Protein AF-A0A5M6I994-F1 (afdb_monomer_lite)

Structure (mmCIF, N/CA/C/O backbone):
data_AF-A0A5M6I994-F1
#
_entry.id   AF-A0A5M6I994-F1
#
loop_
_atom_site.group_PDB
_atom_site.id
_atom_site.type_symbol
_atom_site.label_atom_id
_atom_site.label_alt_id
_atom_site.label_comp_id
_atom_site.label_asym_id
_atom_site.label_entity_id
_atom_site.label_seq_id
_atom_site.pdbx_PDB_ins_code
_atom_site.Cartn_x
_atom_site.Cartn_y
_atom_site.Cartn_z
_atom_site.occupancy
_atom_site.B_iso_or_equiv
_atom_site.auth_seq_id
_atom_site.auth_comp_id
_atom_site.auth_asym_id
_atom_site.auth_atom_id
_atom_site.pdbx_PDB_model_num
ATOM 1 N N . MET A 1 1 ? 47.122 -59.192 27.589 1.00 52.22 1 MET A N 1
ATOM 2 C CA . MET A 1 1 ? 48.011 -58.386 26.724 1.00 52.22 1 MET A CA 1
ATOM 3 C C . MET A 1 1 ? 47.974 -58.957 25.311 1.00 52.22 1 MET A C 1
ATOM 5 O O . MET A 1 1 ? 48.679 -59.919 25.057 1.00 52.22 1 MET A O 1
ATOM 9 N N . ALA A 1 2 ? 47.087 -58.432 24.455 1.00 50.69 2 ALA A N 1
ATOM 10 C CA . ALA A 1 2 ? 47.050 -58.578 22.988 1.00 50.69 2 ALA A CA 1
ATOM 11 C C . ALA A 1 2 ? 45.752 -57.911 22.474 1.00 50.69 2 ALA A C 1
ATOM 13 O O . ALA A 1 2 ? 44.744 -58.585 22.295 1.00 50.69 2 ALA A O 1
ATOM 14 N N . SER A 1 3 ? 45.723 -56.583 22.309 1.00 56.06 3 SER A N 1
ATOM 15 C CA . SER A 1 3 ? 44.581 -55.912 21.643 1.00 56.06 3 SER A CA 1
ATOM 16 C C . SER A 1 3 ? 44.896 -54.559 20.991 1.00 56.06 3 SER A C 1
ATOM 18 O O . SER A 1 3 ? 44.065 -54.031 20.257 1.00 56.06 3 SER A O 1
ATOM 20 N N . THR A 1 4 ? 46.097 -54.005 21.165 1.00 54.69 4 THR A N 1
ATOM 21 C CA . THR A 1 4 ? 46.458 -52.685 20.618 1.00 54.69 4 THR A CA 1
ATOM 22 C C . THR A 1 4 ? 46.861 -52.704 19.137 1.00 54.69 4 THR A C 1
ATOM 24 O O . THR A 1 4 ? 46.747 -51.688 18.461 1.00 54.69 4 THR A O 1
ATOM 27 N N . THR A 1 5 ? 47.248 -53.852 18.575 1.00 57.06 5 THR A N 1
ATOM 28 C CA . THR A 1 5 ? 47.769 -53.938 17.195 1.00 57.06 5 THR A CA 1
ATOM 29 C C . THR A 1 5 ? 46.701 -54.032 16.098 1.00 57.06 5 THR A C 1
ATOM 31 O O . THR A 1 5 ? 46.993 -53.736 14.941 1.00 57.06 5 THR A O 1
ATOM 34 N N . GLN A 1 6 ? 45.445 -54.379 16.412 1.00 55.03 6 GLN A N 1
ATOM 35 C CA . GLN A 1 6 ? 44.367 -54.416 15.405 1.00 55.03 6 GLN A CA 1
ATOM 36 C C . GLN A 1 6 ? 43.687 -53.055 15.172 1.00 55.03 6 GLN A C 1
ATOM 38 O O . GLN A 1 6 ? 43.146 -52.827 14.087 1.00 55.03 6 GLN A O 1
ATOM 43 N N . ALA A 1 7 ? 43.744 -52.133 16.140 1.00 53.72 7 ALA A N 1
ATOM 44 C CA . ALA A 1 7 ? 43.176 -50.790 15.996 1.00 53.72 7 ALA A CA 1
ATOM 45 C C . ALA A 1 7 ? 44.034 -49.897 15.076 1.00 53.72 7 ALA A C 1
ATOM 47 O O . ALA A 1 7 ? 43.498 -49.234 14.185 1.00 53.72 7 ALA A O 1
ATOM 48 N N . GLU A 1 8 ? 45.365 -49.963 15.186 1.00 52.12 8 GLU A N 1
ATOM 49 C CA . GLU A 1 8 ? 46.275 -49.225 14.293 1.00 52.12 8 GLU A CA 1
ATOM 50 C C . GLU A 1 8 ? 46.256 -49.748 12.848 1.00 52.12 8 GLU A C 1
ATOM 52 O O . GLU A 1 8 ? 46.394 -48.974 11.898 1.00 52.12 8 GLU A O 1
ATOM 57 N N . ALA A 1 9 ? 46.000 -51.045 12.647 1.00 52.19 9 ALA A N 1
ATOM 58 C CA . ALA A 1 9 ? 45.879 -51.626 11.310 1.00 52.19 9 ALA A CA 1
ATOM 59 C C . ALA A 1 9 ? 44.600 -51.175 10.570 1.00 52.19 9 ALA A C 1
ATOM 61 O O . ALA A 1 9 ? 44.601 -51.089 9.339 1.00 52.19 9 ALA A O 1
ATOM 62 N N . ARG A 1 10 ? 43.518 -50.838 11.293 1.00 51.91 10 ARG A N 1
ATOM 63 C CA . ARG A 1 10 ? 42.299 -50.257 10.693 1.00 51.91 10 ARG A CA 1
ATOM 64 C C . ARG A 1 10 ? 42.447 -48.766 10.391 1.00 51.91 10 ARG A C 1
ATOM 66 O O . ARG A 1 10 ? 41.972 -48.334 9.344 1.00 51.91 10 ARG A O 1
ATOM 73 N N . ALA A 1 11 ? 43.174 -48.010 11.215 1.00 50.31 11 ALA A N 1
ATOM 74 C CA . ALA A 1 11 ? 43.444 -46.594 10.954 1.00 50.31 11 ALA A CA 1
ATOM 75 C C . ALA A 1 11 ? 44.304 -46.375 9.691 1.00 50.31 11 ALA A C 1
ATOM 77 O O . ALA A 1 11 ? 44.075 -45.427 8.944 1.00 50.31 11 ALA A O 1
ATOM 78 N N . ARG A 1 12 ? 45.230 -47.294 9.373 1.00 50.44 12 ARG A N 1
ATOM 79 C CA . ARG A 1 12 ? 46.063 -47.209 8.155 1.00 50.44 12 ARG A CA 1
ATOM 80 C C . ARG A 1 12 ? 45.358 -47.626 6.855 1.00 50.44 12 ARG A C 1
ATOM 82 O O . ARG A 1 12 ? 45.869 -47.329 5.780 1.00 50.44 12 ARG A O 1
ATOM 89 N N . ARG A 1 13 ? 44.185 -48.275 6.914 1.00 49.34 13 ARG A N 1
ATOM 90 C CA . ARG A 1 13 ? 43.365 -48.584 5.719 1.00 49.34 13 ARG A CA 1
ATOM 91 C C . ARG A 1 13 ? 42.386 -47.476 5.333 1.00 49.34 13 ARG A C 1
ATOM 93 O O . ARG A 1 13 ? 41.886 -47.497 4.216 1.00 49.34 13 ARG A O 1
ATOM 100 N N . ALA A 1 14 ? 42.193 -46.472 6.185 1.00 44.47 14 ALA A N 1
ATOM 101 C CA . ALA A 1 14 ? 41.594 -45.195 5.797 1.00 44.47 14 ALA A CA 1
ATOM 102 C C . ALA A 1 14 ? 42.651 -44.243 5.202 1.00 44.47 14 ALA A C 1
ATOM 104 O O . ALA A 1 14 ? 42.549 -43.025 5.335 1.00 44.47 14 ALA A O 1
ATOM 105 N N . GLY A 1 15 ? 43.690 -44.816 4.573 1.00 40.97 15 GLY A N 1
ATOM 106 C CA . GLY A 1 15 ? 44.683 -44.097 3.796 1.00 40.97 15 GLY A CA 1
ATOM 107 C C . GLY A 1 15 ? 43.966 -43.200 2.805 1.00 40.97 15 GLY A C 1
ATOM 108 O O . GLY A 1 15 ? 43.270 -43.680 1.906 1.00 40.97 15 GLY A O 1
ATOM 109 N N . GLY A 1 16 ? 44.102 -41.896 3.044 1.00 48.69 16 GLY A N 1
ATOM 110 C CA . GLY A 1 16 ? 43.584 -40.861 2.180 1.00 48.69 16 GLY A CA 1
ATOM 111 C C . GLY A 1 16 ? 43.948 -41.203 0.749 1.00 48.69 16 GLY A C 1
ATOM 112 O O . GLY A 1 16 ? 45.124 -41.362 0.418 1.00 48.69 16 GLY A O 1
ATOM 113 N N . ARG A 1 17 ? 42.924 -41.335 -0.097 1.00 52.03 17 ARG A N 1
ATOM 114 C CA . ARG A 1 17 ? 43.125 -41.221 -1.534 1.00 52.03 17 ARG A CA 1
ATOM 115 C C . ARG A 1 17 ? 43.720 -39.835 -1.722 1.00 52.03 17 ARG A C 1
ATOM 117 O O . ARG A 1 17 ? 43.017 -38.837 -1.574 1.00 52.03 17 ARG A O 1
ATOM 124 N N . SER A 1 18 ? 45.028 -39.768 -1.933 1.00 52.31 18 SER A N 1
ATOM 125 C CA . SER A 1 18 ? 45.645 -38.557 -2.429 1.00 52.31 18 SER A CA 1
ATOM 126 C C . SER A 1 18 ? 44.945 -38.277 -3.748 1.00 52.31 18 SER A C 1
ATOM 128 O O . SER A 1 18 ? 45.051 -39.059 -4.690 1.00 52.31 18 SER A O 1
ATOM 130 N N . PHE A 1 19 ? 44.139 -37.215 -3.780 1.00 52.28 19 PHE A N 1
ATOM 131 C CA . PHE A 1 19 ? 43.592 -36.711 -5.029 1.00 52.28 19 PHE A CA 1
ATOM 132 C C . PHE A 1 19 ? 44.795 -36.476 -5.935 1.00 52.28 19 PHE A C 1
ATOM 134 O O . PHE A 1 19 ? 45.639 -35.617 -5.657 1.00 52.28 19 PHE A O 1
ATOM 141 N N . GLY A 1 20 ? 44.938 -37.307 -6.967 1.00 58.25 20 GLY A N 1
ATOM 142 C CA . GLY A 1 20 ? 46.034 -37.150 -7.905 1.00 58.25 20 GLY A CA 1
ATOM 143 C C . GLY A 1 20 ? 45.917 -35.769 -8.543 1.00 58.25 20 GLY A C 1
ATOM 144 O O . GLY A 1 20 ? 44.826 -35.200 -8.611 1.00 58.25 20 GLY A O 1
ATOM 145 N N . ARG A 1 21 ? 47.014 -35.217 -9.079 1.00 63.97 21 ARG A N 1
ATOM 146 C CA . ARG A 1 21 ? 46.944 -33.968 -9.868 1.00 63.97 21 ARG A CA 1
ATOM 147 C C . ARG A 1 21 ? 45.810 -34.008 -10.905 1.00 63.97 21 ARG A C 1
ATOM 149 O O . ARG A 1 21 ? 45.182 -32.985 -11.140 1.00 63.97 21 ARG A O 1
ATOM 156 N N . ARG A 1 22 ? 45.512 -35.189 -11.464 1.00 67.31 22 ARG A N 1
ATOM 157 C CA . ARG A 1 22 ? 44.367 -35.423 -12.358 1.00 67.31 22 ARG A CA 1
ATOM 158 C C . ARG A 1 22 ? 43.011 -35.143 -11.708 1.00 67.31 22 ARG A C 1
ATOM 160 O O . ARG A 1 22 ? 42.215 -34.449 -12.323 1.00 67.31 22 ARG A O 1
ATOM 167 N N . ASP A 1 23 ? 42.761 -35.593 -10.485 1.00 67.00 23 ASP A N 1
ATOM 168 C CA . ASP A 1 23 ? 41.461 -35.400 -9.831 1.00 67.00 23 ASP A CA 1
ATOM 169 C C . ASP A 1 23 ? 41.242 -33.940 -9.414 1.00 67.00 23 ASP A C 1
ATOM 171 O O . ASP A 1 23 ? 40.134 -33.420 -9.519 1.00 67.00 23 ASP A O 1
ATOM 175 N N . VAL A 1 24 ? 42.314 -33.240 -9.020 1.00 70.69 24 VAL A N 1
ATOM 176 C CA . VAL A 1 24 ? 42.273 -31.792 -8.746 1.00 70.69 24 VAL A CA 1
ATOM 177 C C . VAL A 1 24 ? 41.999 -30.997 -10.025 1.00 70.69 24 VAL A C 1
ATOM 179 O O . VAL A 1 24 ? 41.239 -30.030 -9.996 1.00 70.69 24 VAL A O 1
ATOM 182 N N . ILE A 1 25 ? 42.593 -31.402 -11.153 1.00 72.44 25 ILE A N 1
ATOM 183 C CA . ILE A 1 25 ? 42.318 -30.792 -12.460 1.00 72.44 25 ILE A CA 1
ATOM 184 C C . ILE A 1 25 ? 40.858 -31.036 -12.849 1.00 72.44 25 ILE A C 1
ATOM 186 O O . ILE A 1 25 ? 40.168 -30.074 -13.163 1.00 72.44 25 ILE A O 1
ATOM 190 N N . ILE A 1 26 ? 40.356 -32.270 -12.736 1.00 75.88 26 ILE A N 1
ATOM 191 C CA . ILE A 1 26 ? 38.960 -32.609 -13.055 1.00 75.88 26 ILE A CA 1
ATOM 192 C C . ILE A 1 26 ? 37.989 -31.811 -12.178 1.00 75.88 26 ILE A C 1
ATOM 194 O O . ILE A 1 26 ? 37.058 -31.207 -12.705 1.00 75.88 26 ILE A O 1
ATOM 198 N N . ALA A 1 27 ? 38.223 -31.730 -10.866 1.00 72.56 27 ALA A N 1
ATOM 199 C CA . ALA A 1 27 ? 37.376 -30.959 -9.958 1.00 72.56 27 ALA A CA 1
ATOM 200 C C . ALA A 1 27 ? 37.355 -29.461 -10.310 1.00 72.56 27 ALA A C 1
ATOM 202 O O . ALA A 1 27 ? 36.294 -28.838 -10.304 1.00 72.56 27 ALA A O 1
ATOM 203 N N . ARG A 1 28 ? 38.507 -28.882 -10.678 1.00 75.38 28 ARG A N 1
ATOM 204 C CA . ARG A 1 28 ? 38.596 -27.484 -11.132 1.00 75.38 28 ARG A CA 1
ATOM 205 C C . ARG A 1 28 ? 37.904 -27.268 -12.471 1.00 75.38 28 ARG A C 1
ATOM 207 O O . ARG A 1 28 ? 37.220 -26.265 -12.627 1.00 75.38 28 ARG A O 1
ATOM 214 N N . THR A 1 29 ? 38.041 -28.196 -13.414 1.00 78.25 29 THR A N 1
ATOM 215 C CA . THR A 1 29 ? 37.345 -28.125 -14.702 1.00 78.25 29 THR A CA 1
ATOM 216 C C . THR A 1 29 ? 35.835 -28.218 -14.508 1.00 78.25 29 THR A C 1
ATOM 218 O O . THR A 1 29 ? 3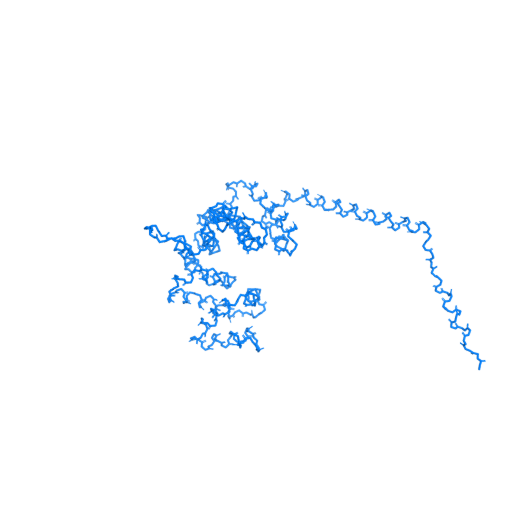5.111 -27.417 -15.083 1.00 78.25 29 THR A O 1
ATOM 221 N N . VAL A 1 30 ? 35.351 -29.119 -13.650 1.00 77.56 30 VAL A N 1
ATOM 222 C CA . VAL A 1 30 ? 33.920 -29.236 -13.329 1.00 77.56 30 VAL A CA 1
ATOM 223 C C . VAL A 1 30 ? 33.404 -27.979 -12.629 1.00 77.56 30 VAL A C 1
ATOM 225 O O . VAL A 1 30 ? 32.342 -27.483 -12.994 1.00 77.56 30 VAL A O 1
ATOM 228 N N . ALA A 1 31 ? 34.158 -27.411 -11.685 1.00 75.06 31 ALA A N 1
ATOM 229 C CA . ALA A 1 31 ? 33.794 -26.153 -11.033 1.00 75.06 31 ALA A CA 1
ATOM 230 C C . ALA A 1 31 ? 33.750 -24.978 -12.025 1.00 75.06 31 ALA A C 1
ATOM 232 O O . ALA A 1 31 ? 32.817 -24.181 -11.989 1.00 75.06 31 ALA A O 1
ATOM 233 N N . LEU A 1 32 ? 34.717 -24.899 -12.945 1.00 80.44 32 LEU A N 1
ATOM 234 C CA . LEU A 1 32 ? 34.753 -23.881 -13.995 1.00 80.44 32 LEU A CA 1
ATOM 235 C C . LEU A 1 32 ? 33.572 -24.039 -14.961 1.00 80.44 32 LEU A C 1
ATOM 237 O O . LEU A 1 32 ? 32.910 -23.060 -15.279 1.00 80.44 32 LEU A O 1
ATOM 241 N N . VAL A 1 33 ? 33.268 -25.267 -15.388 1.00 78.12 33 VAL A N 1
ATOM 242 C CA . VAL A 1 33 ? 32.105 -25.565 -16.237 1.00 78.12 33 VAL A CA 1
ATOM 243 C C . VAL A 1 33 ? 30.805 -25.222 -15.508 1.00 78.12 33 VAL A C 1
ATOM 245 O O . VAL A 1 33 ? 29.930 -24.602 -16.102 1.00 78.12 33 VAL A O 1
ATOM 248 N N . GLY A 1 34 ? 30.688 -25.544 -14.218 1.00 72.06 34 GLY A N 1
ATOM 249 C CA . GLY A 1 34 ? 29.540 -25.166 -13.394 1.00 72.06 34 GLY A CA 1
ATOM 250 C C . GLY A 1 34 ? 29.375 -23.650 -13.272 1.00 72.06 34 GLY A C 1
ATOM 251 O O . GLY A 1 34 ? 28.269 -23.140 -13.434 1.00 72.06 34 GLY A O 1
ATOM 252 N N . LEU A 1 35 ? 30.473 -22.916 -13.070 1.00 76.12 35 LEU A N 1
ATOM 253 C CA . LEU A 1 35 ? 30.478 -21.453 -13.048 1.00 76.12 35 LEU A CA 1
ATOM 254 C C . LEU A 1 35 ? 30.047 -20.877 -14.403 1.00 76.12 35 LEU A C 1
ATOM 256 O O . LEU A 1 35 ? 29.195 -19.997 -14.457 1.00 76.12 35 LEU A O 1
ATOM 260 N N . VAL A 1 36 ? 30.590 -21.403 -15.503 1.00 73.94 36 VAL A N 1
ATOM 261 C CA . VAL A 1 36 ? 30.235 -20.986 -16.866 1.00 73.94 36 VAL A CA 1
ATOM 262 C C . VAL A 1 36 ? 28.761 -21.268 -17.155 1.00 73.94 36 VAL A C 1
ATOM 264 O O . VAL A 1 36 ? 28.083 -20.403 -17.696 1.00 73.94 36 VAL A O 1
ATOM 267 N N . LEU A 1 37 ? 28.225 -22.420 -16.746 1.00 68.00 37 LEU A N 1
ATOM 268 C CA . LEU A 1 37 ? 26.803 -22.738 -16.894 1.00 68.00 37 LEU A CA 1
ATOM 269 C C . LEU A 1 37 ? 25.906 -21.837 -16.036 1.00 68.00 37 LEU A C 1
ATOM 2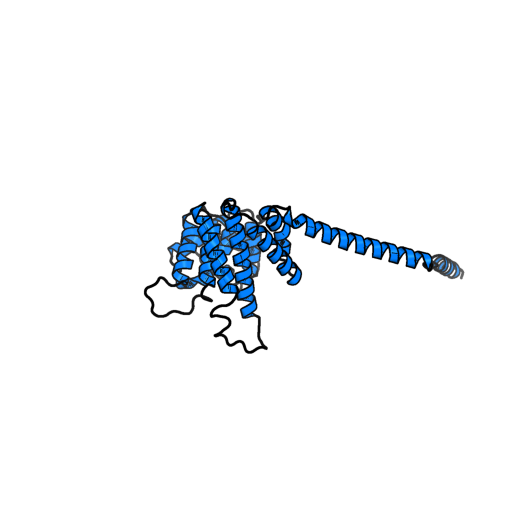71 O O . LEU A 1 37 ? 24.838 -21.452 -16.502 1.00 68.00 37 LEU A O 1
ATOM 275 N N . LEU A 1 38 ? 26.331 -21.454 -14.829 1.00 67.50 38 LEU A N 1
ATOM 276 C CA . LEU A 1 38 ? 25.612 -20.482 -13.995 1.00 67.50 38 LEU A CA 1
ATOM 277 C C . LEU A 1 38 ? 25.625 -19.081 -14.612 1.00 67.50 38 LEU A C 1
ATOM 279 O O . LEU A 1 38 ? 24.592 -18.417 -14.630 1.00 67.50 38 LEU A O 1
ATOM 283 N N . VAL A 1 39 ? 26.760 -18.648 -15.165 1.00 66.19 39 VAL A N 1
ATOM 284 C CA . VAL A 1 39 ? 26.879 -17.358 -15.858 1.00 66.19 39 VAL A CA 1
ATOM 285 C C . VAL A 1 39 ? 26.049 -17.360 -17.141 1.00 66.19 39 VAL A C 1
ATOM 287 O O . VAL A 1 39 ? 25.276 -16.435 -17.355 1.00 66.19 39 VAL A O 1
ATOM 290 N N . ILE A 1 40 ? 26.128 -18.409 -17.966 1.00 62.94 40 ILE A N 1
ATOM 291 C CA . ILE A 1 40 ? 25.311 -18.546 -19.182 1.00 62.94 40 ILE A CA 1
ATOM 292 C C . ILE A 1 40 ? 23.828 -18.633 -18.823 1.00 62.94 40 ILE A C 1
ATOM 294 O O . ILE A 1 40 ? 23.013 -17.983 -19.471 1.00 62.94 40 ILE A O 1
ATOM 298 N N . GLY A 1 41 ? 23.473 -19.396 -17.788 1.00 54.28 41 GLY A N 1
ATOM 299 C CA . GLY A 1 41 ? 22.114 -19.493 -17.268 1.00 54.28 41 GLY A CA 1
ATOM 300 C C . GLY A 1 41 ? 21.587 -18.137 -16.809 1.00 54.28 41 GLY A C 1
ATOM 301 O O . GLY A 1 41 ? 20.505 -17.746 -17.227 1.00 54.28 41 GLY A O 1
ATOM 302 N N . GLY A 1 42 ? 22.374 -17.382 -16.037 1.00 56.41 42 GLY A N 1
ATOM 303 C CA . GLY A 1 42 ? 22.040 -16.026 -15.599 1.00 56.41 42 GLY A CA 1
ATOM 304 C C . GLY A 1 42 ? 21.907 -15.038 -16.760 1.00 56.41 42 GLY A C 1
ATOM 305 O O . GLY A 1 42 ? 20.916 -14.322 -16.838 1.00 56.41 42 GLY A O 1
ATOM 306 N N . VAL A 1 43 ? 22.846 -15.047 -17.711 1.00 58.25 43 VAL A N 1
ATOM 307 C CA . VAL A 1 43 ? 22.825 -14.175 -18.898 1.00 58.25 43 VAL A CA 1
ATOM 308 C C . VAL A 1 43 ? 21.649 -14.506 -19.817 1.00 58.25 43 VAL A C 1
ATOM 310 O O . VAL A 1 43 ? 20.975 -13.594 -20.291 1.00 58.25 43 VAL A O 1
ATOM 313 N N . ARG A 1 44 ? 21.346 -15.791 -20.048 1.00 54.03 44 ARG A N 1
ATOM 314 C CA . ARG A 1 44 ? 20.162 -16.190 -20.824 1.00 54.03 44 ARG A CA 1
ATOM 315 C C . ARG A 1 44 ? 18.865 -15.848 -20.110 1.00 54.03 44 ARG A C 1
ATOM 317 O O . ARG A 1 44 ? 17.938 -15.408 -20.777 1.00 54.03 44 ARG A O 1
ATOM 324 N N . LEU A 1 45 ? 18.802 -16.016 -18.789 1.00 53.03 45 LEU A N 1
ATOM 325 C CA . LEU A 1 45 ? 17.633 -15.611 -18.015 1.00 53.03 45 LEU A CA 1
ATOM 326 C C . LEU A 1 45 ? 17.401 -14.105 -18.175 1.00 53.03 45 LEU A C 1
ATOM 328 O O . LEU A 1 45 ? 16.289 -13.715 -18.504 1.00 53.03 45 LEU A O 1
ATOM 332 N N . SER A 1 46 ? 18.457 -13.289 -18.060 1.00 55.09 46 SER A N 1
ATOM 333 C CA . SER A 1 46 ? 18.414 -11.838 -18.287 1.00 55.09 46 SER A CA 1
ATOM 334 C C . SER A 1 46 ? 18.024 -11.453 -19.718 1.00 55.09 46 SER A C 1
ATOM 336 O O . SER A 1 46 ? 17.306 -10.478 -19.911 1.00 55.09 46 SER A O 1
ATOM 338 N N . ALA A 1 47 ? 18.442 -12.229 -20.722 1.00 58.31 47 ALA A N 1
ATOM 339 C CA . ALA A 1 47 ? 18.080 -12.005 -22.124 1.00 58.31 47 ALA A CA 1
ATOM 340 C C . ALA A 1 47 ? 16.625 -12.395 -22.460 1.00 58.31 47 ALA A C 1
ATOM 342 O O . ALA A 1 47 ? 16.071 -11.895 -23.437 1.00 58.31 47 ALA A O 1
ATOM 343 N N . GLU A 1 48 ? 16.001 -13.274 -21.670 1.00 55.47 48 GLU A N 1
ATOM 344 C CA . GLU A 1 48 ? 14.586 -13.657 -21.802 1.00 55.47 48 GLU A CA 1
ATOM 345 C C . GLU A 1 48 ? 13.646 -12.713 -21.023 1.00 55.47 48 GLU A C 1
ATOM 347 O O . GLU A 1 48 ? 12.460 -12.645 -21.340 1.00 55.47 48 GLU A O 1
ATOM 352 N N . LEU A 1 49 ? 14.150 -11.924 -20.058 1.00 53.72 49 LEU A N 1
ATOM 353 C CA . LEU A 1 49 ? 13.352 -10.951 -19.286 1.00 53.72 49 LEU A CA 1
ATOM 354 C C . LEU A 1 49 ? 12.519 -9.974 -20.140 1.00 53.72 49 LEU A C 1
ATOM 356 O O . LEU A 1 49 ? 11.366 -9.750 -19.773 1.00 53.72 49 LEU A O 1
ATOM 360 N N . 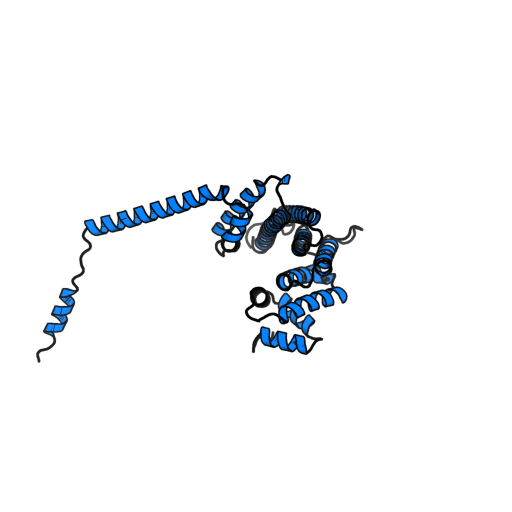PRO A 1 50 ? 13.001 -9.446 -21.287 1.00 54.78 50 PRO A N 1
ATOM 361 C CA . PRO A 1 50 ? 12.206 -8.574 -22.158 1.00 54.78 50 PRO A CA 1
ATOM 362 C C . PRO A 1 50 ? 10.983 -9.257 -22.785 1.00 54.78 50 PRO A C 1
ATOM 364 O O . PRO A 1 50 ? 10.095 -8.577 -23.290 1.00 54.78 50 PRO A O 1
ATOM 367 N N . ARG A 1 51 ? 10.940 -10.597 -22.801 1.00 60.56 51 ARG A N 1
ATOM 368 C CA . ARG A 1 51 ? 9.819 -11.379 -23.349 1.00 60.56 51 ARG A CA 1
ATOM 369 C C . ARG A 1 51 ? 8.771 -11.729 -22.300 1.00 60.56 51 ARG A C 1
ATOM 371 O O . ARG A 1 51 ? 7.677 -12.158 -22.661 1.00 60.56 51 ARG A O 1
ATOM 378 N N . ILE A 1 52 ? 9.088 -11.563 -21.017 1.00 58.75 52 ILE A N 1
ATOM 379 C CA . ILE A 1 52 ? 8.144 -11.791 -19.928 1.00 58.75 52 ILE A CA 1
ATOM 380 C C . ILE A 1 52 ? 7.256 -10.544 -19.816 1.00 58.75 52 ILE A C 1
ATOM 382 O O . ILE A 1 52 ? 7.779 -9.442 -19.639 1.00 58.75 52 ILE A O 1
ATOM 386 N N . PRO A 1 53 ? 5.917 -10.673 -19.880 1.00 68.44 53 PRO A N 1
ATOM 387 C CA . PRO A 1 53 ? 5.022 -9.550 -19.630 1.00 68.44 53 PRO A CA 1
ATOM 388 C C . PRO A 1 53 ? 5.346 -8.894 -18.283 1.00 68.44 53 PRO A C 1
ATOM 390 O O . PRO A 1 53 ? 5.491 -9.597 -17.280 1.00 68.44 53 PRO A O 1
ATOM 393 N N . ALA A 1 54 ? 5.413 -7.559 -18.227 1.00 68.19 54 ALA A N 1
ATOM 394 C CA . ALA A 1 54 ? 5.847 -6.832 -17.024 1.00 68.19 54 ALA A CA 1
ATOM 395 C C . ALA A 1 54 ? 5.096 -7.268 -15.749 1.00 68.19 54 ALA A C 1
ATOM 397 O O . ALA A 1 54 ? 5.687 -7.423 -14.682 1.00 68.19 54 ALA A O 1
ATOM 398 N N . LEU A 1 55 ? 3.795 -7.555 -15.876 1.00 67.69 55 LEU A N 1
ATOM 399 C CA . LEU A 1 55 ? 2.946 -8.053 -14.790 1.00 67.69 55 LEU A CA 1
ATOM 400 C C . LEU A 1 55 ? 3.440 -9.380 -14.196 1.00 67.69 55 LEU A C 1
ATOM 402 O O . LEU A 1 55 ? 3.430 -9.564 -12.975 1.00 67.69 55 LEU A O 1
ATOM 406 N N . GLN A 1 56 ? 3.879 -10.304 -15.052 1.00 71.25 56 GLN A N 1
ATOM 407 C CA . GLN A 1 56 ? 4.406 -11.601 -14.634 1.00 71.25 56 GLN A CA 1
ATOM 408 C C . GLN A 1 56 ? 5.798 -11.450 -14.027 1.00 71.25 56 GLN A C 1
ATOM 410 O O . GLN A 1 56 ? 6.082 -12.081 -13.009 1.00 71.25 56 GLN A O 1
ATOM 415 N N . PHE A 1 57 ? 6.633 -10.568 -14.583 1.00 75.06 57 PHE A N 1
ATOM 416 C CA . PHE A 1 57 ? 7.947 -10.279 -14.015 1.00 75.06 57 PHE A CA 1
ATOM 417 C C . PHE A 1 57 ? 7.831 -9.716 -12.596 1.00 75.06 57 PHE A C 1
ATOM 419 O O . PHE A 1 57 ? 8.429 -10.256 -11.678 1.00 75.06 57 PHE A O 1
ATOM 426 N N . VAL A 1 58 ? 7.002 -8.692 -12.373 1.00 70.19 58 VAL A N 1
ATOM 427 C CA . VAL A 1 58 ? 6.850 -8.082 -11.039 1.00 70.19 58 VAL A CA 1
ATOM 428 C C . VAL A 1 58 ? 6.285 -9.068 -10.025 1.00 70.19 58 VAL A C 1
ATOM 430 O O . VAL A 1 58 ? 6.737 -9.098 -8.886 1.00 70.19 58 VAL A O 1
ATOM 433 N N . THR A 1 59 ? 5.324 -9.898 -10.432 1.00 73.12 59 THR A N 1
ATOM 434 C CA . THR A 1 59 ? 4.745 -10.909 -9.536 1.00 73.12 59 THR A CA 1
ATOM 435 C C . THR A 1 59 ? 5.783 -11.967 -9.153 1.00 73.12 59 THR A C 1
ATOM 437 O O . THR A 1 59 ? 5.890 -12.324 -7.986 1.00 73.12 59 THR A O 1
ATOM 440 N N . THR A 1 60 ? 6.586 -12.436 -10.112 1.00 72.19 60 THR A N 1
ATOM 441 C CA . THR A 1 60 ? 7.628 -13.453 -9.868 1.00 72.19 60 THR A CA 1
ATOM 442 C C . THR A 1 60 ? 8.874 -12.889 -9.181 1.00 72.19 60 THR A C 1
ATOM 444 O O . THR A 1 60 ? 9.573 -13.616 -8.482 1.00 72.19 60 THR A O 1
ATOM 447 N N . ALA A 1 61 ? 9.150 -11.595 -9.346 1.00 75.19 61 ALA A N 1
ATOM 448 C CA . ALA A 1 61 ? 10.295 -10.903 -8.766 1.00 75.19 61 ALA A CA 1
ATOM 449 C C . ALA A 1 61 ? 9.958 -10.125 -7.482 1.00 75.19 61 ALA A C 1
ATOM 451 O O . ALA A 1 61 ? 10.839 -9.435 -6.970 1.00 75.19 61 ALA A O 1
ATOM 452 N N . ALA A 1 62 ? 8.733 -10.219 -6.951 1.00 73.81 62 ALA A N 1
ATOM 453 C CA . ALA A 1 62 ? 8.290 -9.449 -5.785 1.00 73.81 62 ALA A CA 1
ATOM 454 C C . ALA A 1 62 ? 9.244 -9.596 -4.587 1.00 73.81 62 ALA A C 1
ATOM 456 O O . ALA A 1 62 ? 9.661 -8.591 -4.009 1.00 73.81 62 ALA A O 1
ATOM 457 N N . ASP A 1 63 ? 9.685 -10.824 -4.302 1.00 70.62 63 ASP A N 1
ATOM 458 C CA . ASP A 1 63 ? 10.645 -11.109 -3.231 1.00 70.62 63 ASP A CA 1
ATOM 459 C C . ASP A 1 63 ? 12.009 -10.461 -3.490 1.00 70.62 63 ASP A C 1
ATOM 461 O O . ASP A 1 63 ? 12.647 -9.966 -2.569 1.00 70.62 63 ASP A O 1
ATOM 465 N N . ARG A 1 64 ? 12.456 -10.395 -4.753 1.00 77.38 64 ARG A N 1
ATOM 466 C CA . ARG A 1 64 ? 13.724 -9.744 -5.132 1.00 77.38 64 ARG A CA 1
ATOM 467 C C . ARG A 1 64 ? 13.632 -8.225 -5.031 1.00 77.38 64 ARG A C 1
ATOM 469 O O . ARG A 1 64 ? 14.570 -7.576 -4.585 1.00 77.38 64 ARG A O 1
ATOM 476 N N . ILE A 1 65 ? 12.481 -7.665 -5.397 1.00 77.94 65 ILE A N 1
ATOM 477 C CA . ILE A 1 65 ? 12.171 -6.232 -5.287 1.00 77.94 65 ILE A CA 1
ATOM 478 C C . ILE A 1 65 ? 12.093 -5.781 -3.814 1.00 77.94 65 ILE A C 1
ATOM 480 O O . ILE A 1 65 ? 12.240 -4.589 -3.525 1.00 77.94 65 ILE A O 1
ATOM 484 N N . GLN A 1 66 ? 11.895 -6.722 -2.886 1.00 73.31 66 GLN A N 1
ATOM 485 C CA . GLN A 1 66 ? 11.873 -6.499 -1.438 1.00 73.31 66 GLN A CA 1
ATOM 486 C C . GLN A 1 66 ? 13.055 -7.153 -0.700 1.00 73.31 66 GLN A C 1
ATOM 488 O O . GLN A 1 66 ? 13.087 -7.117 0.527 1.00 73.31 66 GLN A O 1
ATOM 493 N N . ALA A 1 67 ? 14.028 -7.723 -1.419 1.00 73.38 67 ALA A N 1
ATOM 494 C CA . ALA A 1 67 ? 15.119 -8.492 -0.825 1.00 73.38 67 ALA A CA 1
ATOM 495 C C . ALA A 1 67 ? 16.026 -7.626 0.049 1.00 73.38 67 ALA A C 1
ATOM 497 O O . ALA A 1 67 ? 16.227 -6.447 -0.241 1.00 73.38 67 ALA A O 1
ATOM 498 N N . ASP A 1 68 ? 16.634 -8.222 1.074 1.00 71.81 68 ASP A N 1
ATOM 499 C CA . ASP A 1 68 ? 17.554 -7.525 1.981 1.00 71.81 68 ASP A CA 1
ATOM 500 C C . ASP A 1 68 ? 18.815 -7.005 1.274 1.00 71.81 68 ASP A C 1
ATOM 502 O O . ASP A 1 68 ? 19.341 -5.971 1.675 1.00 71.81 68 ASP A O 1
ATOM 506 N N . ASP A 1 69 ? 19.254 -7.666 0.196 1.00 81.19 69 ASP A N 1
ATOM 507 C CA . ASP A 1 69 ? 20.380 -7.229 -0.636 1.00 81.19 69 ASP A CA 1
ATOM 508 C C . ASP A 1 69 ? 20.014 -5.968 -1.452 1.00 81.19 69 ASP A C 1
ATOM 510 O O . ASP A 1 69 ? 19.198 -6.053 -2.382 1.00 81.19 69 ASP A O 1
ATOM 514 N N . PRO A 1 70 ? 20.629 -4.802 -1.164 1.00 79.38 70 PRO A N 1
ATOM 515 C CA . PRO A 1 70 ? 20.321 -3.554 -1.856 1.00 79.38 70 PRO A CA 1
ATOM 516 C C . PRO A 1 70 ? 20.641 -3.585 -3.355 1.00 79.38 70 PRO A C 1
ATOM 518 O O . PRO A 1 70 ? 19.920 -2.964 -4.137 1.00 79.38 70 PRO A O 1
ATOM 521 N N . ALA A 1 71 ? 21.688 -4.305 -3.773 1.00 77.94 71 ALA A N 1
ATOM 522 C CA . ALA A 1 71 ? 22.108 -4.361 -5.172 1.00 77.94 71 ALA A CA 1
ATOM 523 C C . ALA A 1 71 ? 21.133 -5.204 -6.003 1.00 77.94 71 ALA A C 1
ATOM 525 O O . ALA A 1 71 ? 20.679 -4.774 -7.066 1.00 77.94 71 ALA A O 1
ATOM 526 N N . LEU A 1 72 ? 20.741 -6.370 -5.479 1.00 78.38 72 LEU A N 1
ATOM 527 C CA . LEU A 1 72 ? 19.717 -7.216 -6.095 1.00 78.38 72 LEU A CA 1
ATOM 528 C C . LEU A 1 72 ? 18.372 -6.479 -6.188 1.00 78.38 72 LEU A C 1
ATOM 530 O O . LEU A 1 72 ? 17.691 -6.540 -7.215 1.00 78.38 72 LEU A O 1
ATOM 534 N N . ARG A 1 73 ? 18.013 -5.745 -5.128 1.00 83.81 73 ARG A N 1
ATOM 535 C CA . ARG A 1 73 ? 16.794 -4.937 -5.067 1.00 83.81 73 ARG A CA 1
ATOM 536 C C . ARG A 1 73 ? 16.784 -3.834 -6.123 1.00 83.81 73 ARG A C 1
ATOM 538 O O . ARG A 1 73 ? 15.785 -3.676 -6.826 1.00 83.81 73 ARG A O 1
ATOM 545 N N . ALA A 1 74 ? 17.881 -3.085 -6.245 1.00 82.00 74 ALA A N 1
ATOM 546 C CA . ALA A 1 74 ? 18.025 -2.012 -7.226 1.00 82.00 74 ALA A CA 1
ATOM 547 C C . ALA A 1 74 ? 17.917 -2.545 -8.662 1.00 82.00 74 ALA A C 1
ATOM 549 O O . ALA A 1 74 ? 17.087 -2.057 -9.428 1.00 82.00 74 ALA A O 1
ATOM 550 N N . ALA A 1 75 ? 18.653 -3.612 -8.989 1.00 81.75 75 ALA A N 1
ATOM 551 C CA . ALA A 1 75 ? 18.630 -4.223 -10.319 1.00 81.75 75 ALA A CA 1
ATOM 552 C C . ALA A 1 75 ? 17.241 -4.775 -10.699 1.00 81.75 75 ALA A C 1
ATOM 554 O O . ALA A 1 75 ? 16.772 -4.596 -11.827 1.00 81.75 75 ALA A O 1
ATOM 555 N N . ALA A 1 76 ? 16.543 -5.420 -9.755 1.00 83.50 76 ALA A N 1
ATOM 556 C CA . ALA A 1 76 ? 15.192 -5.932 -9.987 1.00 83.50 76 ALA A CA 1
ATOM 557 C C . ALA A 1 76 ? 14.177 -4.802 -10.236 1.00 83.50 76 ALA A C 1
ATOM 559 O O . ALA A 1 76 ? 13.295 -4.940 -11.086 1.00 83.50 76 ALA A O 1
ATOM 560 N N . ARG A 1 77 ? 14.311 -3.675 -9.525 1.00 87.31 77 ARG A N 1
ATOM 561 C CA . ARG A 1 77 ? 13.462 -2.490 -9.717 1.00 87.31 77 ARG A CA 1
ATOM 562 C C . ARG A 1 77 ? 13.724 -1.809 -11.048 1.00 87.31 77 ARG A C 1
ATOM 564 O O . ARG A 1 77 ? 12.762 -1.522 -11.749 1.00 87.31 77 ARG A O 1
ATOM 571 N N . GLU A 1 78 ? 14.987 -1.597 -11.406 1.00 87.06 78 GLU A N 1
ATOM 572 C CA . GLU A 1 78 ? 15.369 -1.021 -12.698 1.00 87.06 78 GLU A CA 1
ATOM 573 C C . GLU A 1 78 ? 14.792 -1.848 -13.851 1.00 87.06 78 GLU A C 1
ATOM 575 O O . GLU A 1 78 ? 14.088 -1.316 -14.706 1.00 87.06 78 GLU A O 1
ATOM 580 N N . THR A 1 79 ? 14.959 -3.172 -13.793 1.00 85.75 79 THR A N 1
ATOM 581 C CA . THR A 1 79 ? 14.382 -4.086 -14.787 1.00 85.75 79 THR A CA 1
ATOM 582 C C . THR A 1 79 ? 12.859 -3.948 -14.870 1.00 85.75 79 THR A C 1
ATOM 584 O O . THR A 1 79 ? 12.297 -3.857 -15.961 1.00 85.75 79 THR A O 1
ATOM 587 N N . ALA A 1 80 ? 12.168 -3.912 -13.727 1.00 87.25 80 ALA A N 1
ATOM 588 C CA . ALA A 1 80 ? 10.715 -3.767 -13.700 1.00 87.25 80 ALA A CA 1
ATOM 589 C C . ALA A 1 80 ? 10.251 -2.420 -14.281 1.00 87.25 80 ALA A C 1
ATOM 591 O O . ALA A 1 80 ? 9.257 -2.389 -15.007 1.00 87.25 80 ALA A O 1
ATOM 592 N N . LEU A 1 81 ? 10.971 -1.327 -14.003 1.00 89.50 81 LEU A N 1
ATOM 593 C CA . LEU A 1 81 ? 10.694 -0.012 -14.581 1.00 89.50 81 LEU A CA 1
ATOM 594 C C . LEU A 1 81 ? 10.826 -0.039 -16.104 1.00 89.50 81 LEU A C 1
ATOM 596 O O . LEU A 1 81 ? 9.887 0.351 -16.791 1.00 89.50 81 LEU A O 1
ATOM 600 N N . THR A 1 82 ? 11.932 -0.576 -16.630 1.00 89.25 82 THR A N 1
ATOM 601 C CA . THR A 1 82 ? 12.139 -0.707 -18.079 1.00 89.25 82 THR A CA 1
ATOM 602 C C . THR A 1 82 ? 11.010 -1.496 -18.741 1.00 89.25 82 THR A C 1
ATOM 604 O O . THR A 1 82 ? 10.512 -1.098 -19.794 1.00 89.25 82 THR A O 1
ATOM 607 N N . LEU A 1 83 ? 10.562 -2.589 -18.115 1.00 88.12 83 LEU A N 1
ATOM 608 C CA . LEU A 1 83 ? 9.458 -3.396 -18.635 1.00 88.12 83 LEU A CA 1
ATOM 609 C C . LEU A 1 83 ? 8.122 -2.642 -18.624 1.00 88.12 83 LEU A C 1
ATOM 611 O O . LEU A 1 83 ? 7.362 -2.763 -19.581 1.00 88.12 83 LEU A O 1
ATOM 615 N N . PHE A 1 84 ? 7.820 -1.864 -17.581 1.00 90.19 84 PHE A N 1
ATOM 616 C CA . PHE A 1 84 ? 6.604 -1.045 -17.549 1.00 90.19 84 PHE A CA 1
ATOM 617 C C . PHE A 1 84 ? 6.645 0.115 -18.547 1.00 90.19 84 PHE A C 1
ATOM 619 O O . PHE A 1 84 ? 5.637 0.389 -19.203 1.00 90.19 84 PHE A O 1
ATOM 626 N N . ASP A 1 85 ? 7.795 0.773 -18.694 1.00 89.75 85 ASP A N 1
ATOM 627 C CA . ASP A 1 85 ? 7.973 1.878 -19.637 1.00 89.75 85 ASP A CA 1
ATOM 628 C C . ASP A 1 85 ? 7.861 1.420 -21.094 1.00 89.75 85 ASP A C 1
ATOM 630 O O . ASP A 1 85 ? 7.321 2.153 -21.924 1.00 89.75 85 ASP A O 1
ATOM 634 N N . ALA A 1 86 ? 8.258 0.178 -21.388 1.00 88.38 86 ALA A N 1
ATOM 635 C CA . ALA A 1 86 ? 8.090 -0.434 -22.703 1.00 88.38 86 ALA A CA 1
ATOM 636 C C . ALA A 1 86 ? 6.622 -0.732 -23.073 1.00 88.38 86 ALA A C 1
ATOM 638 O O . ALA A 1 86 ? 6.326 -0.923 -24.254 1.00 88.38 86 ALA A O 1
ATOM 639 N N . ILE A 1 87 ? 5.686 -0.768 -22.110 1.00 84.88 87 ILE A N 1
ATOM 640 C CA . ILE A 1 87 ? 4.261 -0.977 -22.408 1.00 84.88 87 ILE A CA 1
ATOM 641 C C . ILE A 1 87 ? 3.684 0.307 -23.026 1.00 84.88 87 ILE A C 1
ATOM 643 O O . ILE A 1 87 ? 3.674 1.348 -22.350 1.00 84.88 87 ILE A O 1
ATOM 647 N N . PRO A 1 88 ? 3.127 0.251 -24.255 1.00 87.25 88 PRO A N 1
ATOM 648 C CA . PRO A 1 88 ? 2.519 1.411 -24.901 1.00 87.25 88 PRO A CA 1
ATOM 649 C C . PRO A 1 88 ? 1.408 2.018 -24.036 1.00 87.25 88 PRO A C 1
ATOM 651 O O . PRO A 1 88 ? 0.607 1.253 -23.497 1.00 87.25 88 PRO A O 1
ATOM 654 N N . PRO A 1 89 ? 1.277 3.357 -23.938 1.00 88.31 89 PRO A N 1
ATOM 655 C CA . PRO A 1 89 ? 0.253 3.994 -23.104 1.00 88.31 89 PRO A CA 1
ATOM 656 C C . PRO A 1 89 ? -1.168 3.470 -23.351 1.00 88.31 89 PRO A C 1
ATOM 658 O O . PRO A 1 89 ? -1.889 3.194 -22.400 1.00 88.31 89 PRO A O 1
ATOM 661 N N . ALA A 1 90 ? -1.535 3.229 -24.614 1.00 86.06 90 ALA A N 1
ATOM 662 C CA . ALA A 1 90 ? -2.845 2.693 -24.993 1.00 86.06 90 ALA A CA 1
ATOM 663 C C . ALA A 1 90 ? -3.103 1.244 -24.525 1.00 86.06 90 ALA A C 1
ATOM 665 O O . ALA A 1 90 ? -4.251 0.815 -24.476 1.00 86.06 90 ALA A O 1
ATOM 666 N N . ALA A 1 91 ? -2.054 0.485 -24.191 1.00 85.50 91 ALA A N 1
ATOM 667 C CA . ALA A 1 91 ? -2.143 -0.897 -23.716 1.00 85.50 91 ALA A CA 1
ATOM 668 C C . ALA A 1 91 ? -2.090 -1.012 -22.179 1.00 85.50 91 ALA A C 1
ATOM 670 O O . ALA A 1 91 ? -2.145 -2.120 -21.639 1.00 85.50 91 ALA A O 1
ATOM 671 N N . ARG A 1 92 ? -1.958 0.107 -21.455 1.00 89.19 92 ARG A N 1
ATOM 672 C CA . ARG A 1 92 ? -1.881 0.112 -19.990 1.00 89.19 92 ARG A CA 1
ATOM 673 C C . ARG A 1 92 ? -3.288 0.009 -19.402 1.00 89.19 92 ARG A C 1
ATOM 675 O O . ARG A 1 92 ? -4.050 0.965 -19.413 1.00 89.19 92 ARG A O 1
ATOM 682 N N . THR A 1 93 ? -3.633 -1.170 -18.894 1.00 90.75 93 THR A N 1
ATOM 683 C CA . THR A 1 93 ? -4.880 -1.404 -18.150 1.00 90.75 93 THR A CA 1
ATOM 684 C C . THR A 1 93 ? -4.786 -0.860 -16.718 1.00 90.75 93 THR A C 1
ATOM 686 O O . THR A 1 93 ? -3.690 -0.536 -16.254 1.00 90.75 93 THR A O 1
ATOM 689 N N . ASN A 1 94 ? -5.910 -0.822 -15.983 1.00 91.00 94 ASN A N 1
ATOM 690 C CA . ASN A 1 94 ? -5.921 -0.443 -14.560 1.00 91.00 94 ASN A CA 1
ATOM 691 C C . ASN A 1 94 ? -4.861 -1.224 -13.748 1.00 91.00 94 ASN A C 1
ATOM 693 O O . ASN A 1 94 ? -4.007 -0.619 -13.107 1.00 91.00 94 ASN A O 1
ATOM 697 N N . ASP A 1 95 ? -4.837 -2.562 -13.836 1.00 89.69 95 ASP A N 1
ATOM 698 C CA . ASP A 1 95 ? -3.882 -3.383 -13.067 1.00 89.69 95 ASP A CA 1
ATOM 699 C C . ASP A 1 95 ? -2.414 -3.059 -13.402 1.00 89.69 95 ASP A C 1
ATOM 701 O O . ASP A 1 95 ? -1.573 -3.004 -12.501 1.00 89.69 95 ASP A O 1
ATOM 705 N N . VAL A 1 96 ? -2.104 -2.771 -14.675 1.00 91.12 96 VAL A N 1
ATOM 706 C CA . VAL A 1 96 ? -0.762 -2.334 -15.099 1.00 91.12 96 VAL A CA 1
ATOM 707 C C . VAL A 1 96 ? -0.408 -0.996 -14.460 1.00 91.12 96 VAL A C 1
ATOM 709 O O . VAL A 1 96 ? 0.640 -0.887 -13.826 1.00 91.12 96 VAL A O 1
ATOM 712 N N . LEU A 1 97 ? -1.280 0.007 -14.593 1.00 94.75 97 LEU A N 1
ATOM 713 C CA . LEU A 1 97 ? -1.055 1.350 -14.053 1.00 94.75 97 LEU A CA 1
ATOM 714 C C . LEU A 1 97 ? -0.922 1.327 -12.531 1.00 94.75 97 LEU A C 1
ATOM 716 O O . LEU A 1 97 ? -0.004 1.937 -11.987 1.00 94.75 97 LEU A O 1
ATOM 720 N N . ARG A 1 98 ? -1.775 0.565 -11.840 1.00 93.38 98 ARG A N 1
ATOM 721 C CA . ARG A 1 98 ? -1.733 0.423 -10.384 1.00 93.38 98 ARG A CA 1
ATOM 722 C C . ARG A 1 98 ? -0.444 -0.242 -9.910 1.00 93.38 98 ARG A C 1
ATOM 724 O O . ARG A 1 98 ? 0.185 0.253 -8.977 1.00 93.38 98 ARG A O 1
ATOM 731 N N . ARG A 1 99 ? -0.021 -1.352 -10.522 1.00 91.62 99 ARG A N 1
ATOM 732 C CA . ARG A 1 99 ? 1.245 -2.016 -10.151 1.00 91.62 99 ARG A CA 1
ATOM 733 C C . ARG A 1 99 ? 2.446 -1.135 -10.456 1.00 91.62 99 ARG A C 1
ATOM 735 O O . ARG A 1 99 ? 3.386 -1.100 -9.662 1.00 91.62 99 ARG A O 1
ATOM 742 N N . TYR A 1 100 ? 2.390 -0.394 -11.559 1.00 94.44 100 TYR A N 1
ATOM 743 C CA . TYR A 1 100 ? 3.433 0.553 -11.903 1.00 94.44 100 TYR A CA 1
ATOM 744 C C . TYR A 1 100 ? 3.509 1.698 -10.874 1.00 94.44 100 TYR A C 1
ATOM 746 O O . TYR A 1 100 ? 4.587 1.990 -10.35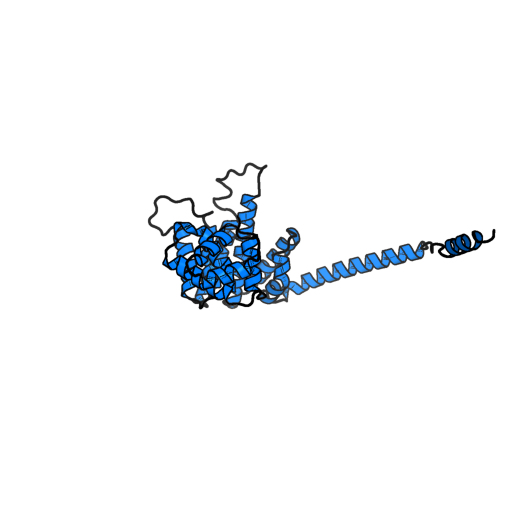2 1.00 94.44 100 TYR A O 1
ATOM 754 N N . ALA A 1 101 ? 2.364 2.262 -10.475 1.00 95.12 101 ALA A N 1
ATOM 755 C CA . ALA A 1 101 ? 2.281 3.241 -9.392 1.00 95.12 101 ALA A CA 1
ATOM 756 C C . ALA A 1 101 ? 2.851 2.687 -8.076 1.00 95.12 101 ALA A C 1
ATOM 758 O O . ALA A 1 101 ? 3.633 3.363 -7.411 1.00 95.12 101 ALA A O 1
ATOM 759 N N . GLY A 1 102 ? 2.523 1.440 -7.721 1.00 92.50 102 GLY A N 1
ATOM 760 C CA . GLY A 1 102 ? 3.051 0.773 -6.529 1.00 92.50 102 GLY A CA 1
ATOM 761 C C . GLY A 1 102 ? 4.577 0.620 -6.543 1.00 92.50 102 GLY A C 1
ATOM 762 O O . GLY A 1 102 ? 5.223 0.848 -5.519 1.00 92.50 102 GLY A O 1
ATOM 763 N N . LEU A 1 103 ? 5.169 0.291 -7.698 1.00 92.38 103 LEU A N 1
ATOM 764 C CA . LEU A 1 103 ? 6.624 0.213 -7.868 1.00 92.38 103 LEU A CA 1
ATOM 765 C C . LEU A 1 103 ? 7.290 1.588 -7.705 1.00 92.38 103 LEU A C 1
ATOM 767 O O . LEU A 1 103 ? 8.236 1.712 -6.929 1.00 92.38 103 LEU A O 1
ATOM 771 N N . ARG A 1 104 ? 6.768 2.621 -8.378 1.00 94.25 104 ARG A N 1
ATOM 772 C CA . ARG A 1 104 ? 7.254 4.010 -8.265 1.00 94.25 104 ARG A CA 1
ATOM 773 C C . ARG A 1 104 ? 7.150 4.525 -6.825 1.00 94.25 104 ARG A C 1
ATOM 775 O O . ARG A 1 104 ? 8.107 5.070 -6.283 1.00 94.25 104 ARG A O 1
ATOM 782 N N . LEU A 1 105 ? 6.034 4.243 -6.151 1.00 92.88 105 LEU A N 1
ATOM 783 C CA . LEU A 1 105 ? 5.825 4.601 -4.749 1.00 92.88 105 LEU A CA 1
ATOM 784 C C . LEU A 1 105 ? 6.812 3.891 -3.813 1.00 92.88 105 LEU A C 1
ATOM 786 O O . LEU A 1 105 ? 7.295 4.486 -2.855 1.00 92.88 105 LEU A O 1
ATOM 790 N N . MET A 1 106 ? 7.131 2.624 -4.075 1.00 89.19 106 MET A N 1
ATOM 791 C CA . MET A 1 106 ? 8.133 1.889 -3.302 1.00 89.19 106 MET A CA 1
ATOM 792 C C . MET A 1 106 ? 9.517 2.533 -3.415 1.00 89.19 106 MET A C 1
ATOM 794 O O . MET A 1 106 ? 10.201 2.685 -2.406 1.00 89.19 106 MET A O 1
ATOM 798 N N . ILE A 1 107 ? 9.905 2.955 -4.621 1.00 88.75 107 ILE A N 1
ATOM 799 C CA . ILE A 1 107 ? 11.160 3.677 -4.854 1.00 88.75 107 ILE A CA 1
ATOM 800 C C . ILE A 1 107 ? 11.136 5.017 -4.113 1.00 88.75 107 ILE A C 1
ATOM 802 O O . ILE A 1 107 ? 12.067 5.309 -3.367 1.00 88.75 107 ILE A O 1
ATOM 806 N N . ALA A 1 108 ? 10.049 5.785 -4.232 1.00 89.31 108 ALA A N 1
ATOM 807 C CA . ALA A 1 108 ? 9.882 7.054 -3.525 1.00 89.31 108 ALA A CA 1
ATOM 808 C C . ALA A 1 108 ? 10.041 6.900 -2.002 1.00 89.31 108 ALA A C 1
ATOM 810 O O . ALA A 1 108 ? 10.744 7.684 -1.362 1.00 89.31 108 ALA A O 1
ATOM 811 N N . LYS A 1 109 ? 9.439 5.855 -1.417 1.00 86.19 109 LYS A N 1
ATOM 812 C CA . LYS A 1 109 ? 9.562 5.537 0.013 1.00 86.19 109 LYS A CA 1
ATOM 813 C C . LYS A 1 109 ? 10.986 5.184 0.415 1.00 86.19 109 LYS A C 1
ATOM 815 O O . LYS A 1 109 ? 11.436 5.641 1.463 1.00 86.19 109 LYS A O 1
ATOM 820 N N . ASP A 1 110 ? 11.674 4.374 -0.383 1.00 83.50 110 ASP A N 1
ATOM 821 C CA . ASP A 1 110 ? 13.046 3.966 -0.091 1.00 83.50 110 ASP A CA 1
ATOM 822 C C . ASP A 1 110 ? 14.005 5.152 -0.189 1.00 83.50 110 ASP A C 1
ATOM 824 O O . ASP A 1 110 ? 14.863 5.295 0.674 1.00 83.50 110 ASP A O 1
ATOM 828 N N . VAL A 1 111 ? 13.814 6.054 -1.155 1.00 82.62 111 VAL A N 1
ATOM 829 C CA . VAL A 1 111 ? 14.584 7.305 -1.237 1.00 82.62 111 VAL A CA 1
ATOM 830 C C . VAL A 1 111 ? 14.279 8.210 -0.040 1.00 82.62 111 VAL A C 1
ATOM 832 O O . VAL A 1 111 ? 15.199 8.735 0.581 1.00 82.62 111 VAL A O 1
ATOM 835 N N . ALA A 1 112 ? 13.010 8.337 0.362 1.00 76.50 112 ALA A N 1
ATOM 836 C CA . ALA A 1 112 ? 12.622 9.105 1.549 1.00 76.50 112 ALA A CA 1
ATOM 837 C C . ALA A 1 112 ? 13.105 8.474 2.874 1.00 76.50 112 ALA A C 1
ATOM 839 O O . ALA A 1 112 ? 13.248 9.163 3.884 1.00 76.50 112 ALA A O 1
ATOM 840 N N . ALA A 1 113 ? 13.324 7.158 2.919 1.00 73.06 113 ALA A N 1
ATOM 841 C CA . ALA A 1 113 ? 13.935 6.472 4.057 1.00 73.06 113 ALA A CA 1
ATOM 842 C C . ALA A 1 113 ? 15.468 6.589 4.033 1.00 73.06 113 ALA A C 1
ATOM 844 O O . ALA A 1 113 ? 16.075 6.836 5.070 1.00 73.06 113 ALA A O 1
ATOM 845 N N . GLY A 1 114 ? 16.081 6.483 2.851 1.00 62.38 114 GLY A N 1
ATOM 846 C CA . GLY A 1 114 ? 17.514 6.649 2.620 1.00 62.38 114 GLY A CA 1
ATOM 847 C C . GLY A 1 114 ? 17.995 8.066 2.918 1.00 62.38 114 GLY A C 1
ATOM 848 O O . GLY A 1 114 ? 18.999 8.218 3.593 1.00 62.38 114 GLY A O 1
ATOM 849 N N . GLY A 1 115 ? 17.230 9.098 2.556 1.00 51.56 115 GLY A N 1
ATOM 850 C CA . GLY A 1 115 ? 17.511 10.489 2.942 1.00 51.56 115 GLY A CA 1
ATOM 851 C C . GLY A 1 115 ? 17.323 10.791 4.437 1.00 51.56 115 GLY A C 1
ATOM 852 O O . GLY A 1 115 ? 17.714 11.856 4.892 1.00 51.56 115 GLY A O 1
ATOM 853 N N . ARG A 1 116 ? 16.733 9.869 5.218 1.00 47.41 116 ARG A N 1
ATOM 854 C CA . ARG A 1 116 ? 16.670 9.944 6.693 1.00 47.41 116 ARG A CA 1
ATOM 855 C C . ARG A 1 116 ? 17.816 9.195 7.386 1.00 47.41 116 ARG A C 1
ATOM 857 O O . ARG A 1 116 ? 18.010 9.375 8.583 1.00 47.41 116 ARG A O 1
ATOM 864 N N . LEU A 1 117 ? 18.529 8.336 6.655 1.00 39.81 117 LEU A N 1
ATOM 865 C CA . LEU A 1 117 ? 19.627 7.488 7.145 1.00 39.81 117 LEU A CA 1
ATOM 866 C C . LEU A 1 117 ? 20.989 7.847 6.517 1.00 39.81 117 LEU A C 1
ATOM 868 O O . LEU A 1 117 ? 22.019 7.410 7.024 1.00 39.81 117 LEU A O 1
ATOM 872 N N . GLY A 1 118 ? 20.995 8.627 5.435 1.00 33.31 118 GLY A N 1
ATOM 873 C CA . GLY A 1 118 ? 22.172 9.165 4.764 1.00 33.31 118 GLY A CA 1
ATOM 874 C C . GLY A 1 118 ? 22.603 10.493 5.377 1.00 33.31 118 GLY A C 1
ATOM 875 O O . GLY A 1 118 ? 21.806 11.419 5.465 1.00 33.31 118 GLY A O 1
ATOM 876 N N . ASP A 1 119 ? 23.877 10.524 5.764 1.00 36.25 119 ASP A N 1
ATOM 877 C CA . ASP A 1 119 ? 24.694 11.658 6.206 1.00 36.25 119 ASP A CA 1
ATOM 878 C C . ASP A 1 119 ? 24.700 12.015 7.699 1.00 36.25 119 ASP A C 1
ATOM 880 O O . ASP A 1 119 ? 24.484 13.144 8.122 1.00 36.25 119 ASP A O 1
ATOM 884 N N . ALA A 1 120 ? 25.214 11.073 8.495 1.00 39.78 120 ALA A N 1
ATOM 885 C CA . ALA A 1 120 ? 26.110 11.416 9.605 1.00 39.78 120 ALA A CA 1
ATOM 886 C C . ALA A 1 120 ? 27.533 11.817 9.121 1.00 39.78 120 ALA A C 1
ATOM 888 O O . ALA A 1 120 ? 28.499 11.644 9.863 1.00 39.78 120 ALA A O 1
ATOM 889 N N . GLY A 1 121 ? 27.704 12.307 7.881 1.00 35.38 121 GLY A N 1
ATOM 890 C CA . GLY A 1 121 ? 29.044 12.528 7.318 1.00 35.38 121 GLY A CA 1
ATOM 891 C C . GLY A 1 121 ? 29.201 13.316 6.012 1.00 35.38 121 GLY A C 1
ATOM 892 O O . GLY A 1 121 ? 30.342 13.460 5.584 1.00 35.38 121 GLY A O 1
ATOM 893 N N . ALA A 1 122 ? 28.154 13.858 5.385 1.00 38.25 122 ALA A N 1
ATOM 894 C CA . ALA A 1 122 ? 28.325 14.783 4.263 1.00 38.25 122 ALA A CA 1
ATOM 895 C C . ALA A 1 122 ? 27.330 15.944 4.357 1.00 38.25 122 ALA A C 1
ATOM 897 O O . ALA A 1 122 ? 26.175 15.782 4.732 1.00 38.25 122 ALA A O 1
ATOM 898 N N . GLU A 1 123 ? 27.832 17.143 4.090 1.00 39.69 123 GLU A N 1
ATOM 899 C CA . GLU A 1 123 ? 27.175 18.434 4.280 1.00 39.69 123 GLU A CA 1
ATOM 900 C C . GLU A 1 123 ? 26.046 18.685 3.262 1.00 39.69 123 GLU A C 1
ATOM 902 O O . GLU A 1 123 ? 26.103 19.626 2.479 1.00 39.69 123 GLU A O 1
ATOM 907 N N . ALA A 1 124 ? 24.994 17.867 3.260 1.00 38.72 124 ALA A N 1
ATOM 908 C CA . ALA A 1 124 ? 23.716 18.251 2.674 1.00 38.72 124 ALA A CA 1
ATOM 909 C C . ALA A 1 124 ? 22.815 18.735 3.813 1.00 38.72 124 ALA A C 1
ATOM 911 O O . ALA A 1 124 ? 22.260 17.946 4.578 1.00 38.72 124 ALA A O 1
ATOM 912 N N . GLY A 1 125 ? 22.708 20.056 3.973 1.00 36.34 125 GLY A N 1
ATO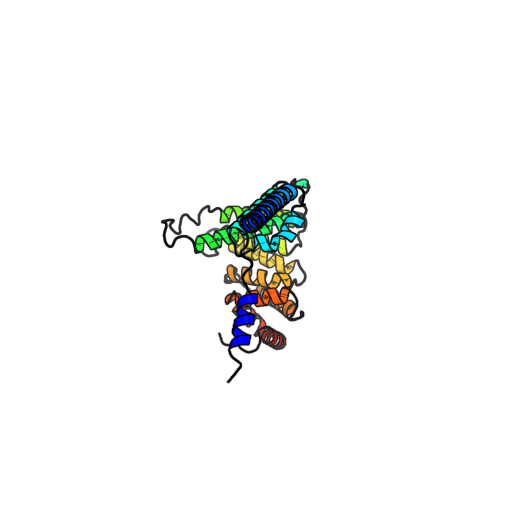M 913 C CA . GLY A 1 125 ? 21.816 20.640 4.968 1.00 36.34 125 GLY A CA 1
ATOM 914 C C . GLY A 1 125 ? 20.368 20.135 4.799 1.00 36.34 125 GLY A C 1
ATOM 915 O O . GLY A 1 125 ? 19.956 19.812 3.679 1.00 36.34 125 GLY A O 1
ATOM 916 N N . PRO A 1 126 ? 19.558 20.123 5.877 1.00 44.25 126 PRO A N 1
ATOM 917 C CA . PRO A 1 126 ? 18.156 19.657 5.878 1.00 44.25 126 PRO A CA 1
ATOM 918 C C . PRO A 1 126 ? 17.238 20.388 4.877 1.00 44.25 126 PRO A C 1
ATOM 920 O O . PRO A 1 126 ? 16.102 19.983 4.639 1.00 44.25 126 PRO A O 1
ATOM 923 N N . ASP A 1 127 ? 17.760 21.441 4.264 1.00 42.41 127 ASP A N 1
ATOM 924 C CA . ASP A 1 127 ? 17.098 22.357 3.361 1.00 42.41 127 ASP A CA 1
ATOM 925 C C . ASP A 1 127 ? 17.237 21.992 1.869 1.00 42.41 127 ASP A C 1
ATOM 927 O O . ASP A 1 127 ? 16.398 22.414 1.077 1.00 42.41 127 ASP A O 1
ATOM 931 N N . GLU A 1 128 ? 18.229 21.194 1.452 1.00 40.00 128 GLU A N 1
ATOM 932 C CA . GLU A 1 128 ? 18.437 20.857 0.025 1.00 40.00 128 GLU A CA 1
ATOM 933 C C . GLU A 1 128 ? 17.946 19.454 -0.354 1.00 40.00 128 GLU A C 1
ATOM 935 O O . GLU A 1 128 ? 17.323 19.285 -1.405 1.00 40.00 128 GLU A O 1
ATOM 940 N N . ALA A 1 129 ? 18.073 18.465 0.539 1.00 42.69 129 ALA A N 1
ATOM 941 C CA . ALA A 1 129 ? 17.529 17.116 0.324 1.00 42.69 129 ALA A CA 1
ATOM 942 C C . ALA A 1 129 ? 15.985 17.090 0.228 1.00 42.69 129 ALA A C 1
ATOM 944 O O . ALA A 1 129 ? 15.388 16.139 -0.283 1.00 42.69 129 ALA A O 1
ATOM 945 N N . GLY A 1 130 ? 15.334 18.152 0.712 1.00 43.31 130 GLY A N 1
ATOM 946 C CA . GLY A 1 130 ? 13.888 18.303 0.799 1.00 43.31 130 GLY A CA 1
ATOM 947 C C . GLY A 1 130 ? 13.286 19.365 -0.121 1.00 43.31 130 GLY A C 1
ATOM 948 O O . GLY A 1 130 ? 12.161 19.770 0.149 1.00 43.31 130 GLY A O 1
ATOM 949 N N . ARG A 1 131 ? 13.962 19.861 -1.168 1.00 49.03 131 ARG A N 1
ATOM 950 C CA . ARG A 1 131 ? 13.332 20.810 -2.119 1.00 49.03 131 ARG A CA 1
ATOM 951 C C . ARG A 1 131 ? 12.944 20.158 -3.444 1.00 49.03 131 ARG A C 1
ATOM 953 O O . ARG A 1 131 ? 11.785 20.278 -3.828 1.00 49.03 131 ARG A O 1
ATOM 960 N N . GLU A 1 132 ? 13.807 19.349 -4.052 1.00 51.81 132 GLU A N 1
ATOM 961 C CA . GLU A 1 132 ? 13.553 18.699 -5.356 1.00 51.81 132 GLU A CA 1
ATOM 962 C C . GLU A 1 132 ? 14.293 17.349 -5.456 1.00 51.81 132 GLU A C 1
ATOM 964 O O . GLU A 1 132 ? 15.031 17.073 -6.394 1.00 51.81 132 GLU A O 1
ATOM 969 N N . GLY A 1 133 ? 14.168 16.504 -4.430 1.00 61.44 133 GLY A N 1
ATOM 970 C CA . GLY A 1 133 ? 14.865 15.216 -4.404 1.00 61.44 133 GLY A CA 1
ATOM 971 C C . GLY A 1 133 ? 14.240 14.164 -5.339 1.00 61.44 133 GLY A C 1
ATOM 972 O O . GLY A 1 133 ? 13.019 14.172 -5.532 1.00 61.44 133 GLY A O 1
ATOM 973 N N . PRO A 1 134 ? 15.020 13.176 -5.825 1.00 67.19 134 PRO A N 1
ATOM 974 C CA . PRO A 1 134 ? 14.534 12.078 -6.675 1.00 67.19 134 PRO A CA 1
ATOM 975 C C . PRO A 1 134 ? 13.349 11.305 -6.066 1.00 67.19 134 PRO A C 1
ATOM 977 O O . PRO A 1 134 ? 12.513 10.767 -6.784 1.00 67.19 134 PRO A O 1
ATOM 980 N N . GLY A 1 135 ? 13.201 11.298 -4.736 1.00 81.75 135 GLY A N 1
ATOM 981 C CA . GLY A 1 135 ? 12.047 10.691 -4.065 1.00 81.75 135 GLY A CA 1
ATOM 982 C C . GLY A 1 135 ? 10.721 11.422 -4.316 1.00 81.75 135 GLY A C 1
ATOM 983 O O . GLY A 1 135 ? 9.681 10.770 -4.397 1.00 81.75 135 GLY A O 1
ATOM 984 N N . ARG A 1 136 ? 10.738 12.754 -4.476 1.00 83.75 136 ARG A N 1
ATOM 985 C CA . ARG A 1 136 ? 9.533 13.539 -4.799 1.00 83.75 136 ARG A CA 1
ATOM 986 C C . ARG A 1 136 ? 9.100 13.334 -6.239 1.00 83.75 136 ARG A C 1
ATOM 988 O O . ARG A 1 136 ? 7.907 13.221 -6.493 1.00 83.75 136 ARG A O 1
ATOM 995 N N . GLU A 1 137 ? 10.054 13.240 -7.158 1.00 88.38 137 GLU A N 1
ATOM 996 C CA . GLU A 1 137 ? 9.764 12.948 -8.560 1.00 88.38 137 GLU A CA 1
ATOM 997 C C . GLU A 1 137 ? 9.125 11.561 -8.713 1.00 88.38 137 GLU A C 1
ATOM 999 O O . GLU A 1 137 ? 8.097 11.410 -9.373 1.00 88.38 137 GLU A O 1
ATOM 1004 N N . GLU A 1 138 ? 9.674 10.549 -8.037 1.00 91.06 138 GLU A N 1
ATOM 1005 C CA . GLU A 1 138 ? 9.096 9.203 -8.033 1.00 91.06 138 GLU A CA 1
ATOM 1006 C C . GLU A 1 138 ? 7.712 9.166 -7.362 1.00 91.06 138 GLU A C 1
ATOM 1008 O O . GLU A 1 138 ? 6.822 8.450 -7.829 1.00 91.06 138 GLU A O 1
ATOM 1013 N N . ALA A 1 139 ? 7.486 9.979 -6.321 1.00 91.50 139 ALA A N 1
ATOM 1014 C CA . ALA A 1 139 ? 6.161 10.151 -5.728 1.00 91.50 139 ALA A CA 1
ATOM 1015 C C . ALA A 1 139 ? 5.177 10.797 -6.719 1.00 91.50 139 ALA A C 1
ATOM 1017 O O . ALA A 1 139 ? 4.084 10.269 -6.904 1.00 91.50 139 ALA A O 1
ATOM 1018 N N . ALA A 1 140 ? 5.573 11.863 -7.418 1.00 92.38 140 ALA A N 1
ATOM 1019 C CA . ALA A 1 140 ? 4.730 12.526 -8.413 1.00 92.38 140 ALA A CA 1
ATOM 1020 C C . ALA A 1 140 ? 4.348 11.578 -9.561 1.00 92.38 140 ALA A C 1
ATOM 1022 O O . ALA A 1 140 ? 3.172 11.449 -9.906 1.00 92.38 140 ALA A O 1
ATOM 1023 N N . ARG A 1 141 ? 5.318 10.808 -10.077 1.00 94.56 141 ARG A N 1
ATOM 1024 C CA . ARG A 1 141 ? 5.076 9.756 -11.081 1.00 94.56 141 ARG A CA 1
ATOM 1025 C C . ARG A 1 141 ? 4.102 8.695 -10.564 1.00 94.56 141 ARG A C 1
ATOM 1027 O O . ARG A 1 141 ? 3.203 8.277 -11.294 1.00 94.56 141 ARG A O 1
ATOM 1034 N N . ALA A 1 142 ? 4.245 8.266 -9.308 1.00 95.81 142 ALA A N 1
ATOM 1035 C CA . ALA A 1 142 ? 3.308 7.333 -8.687 1.00 95.81 142 ALA A CA 1
ATOM 1036 C C . ALA A 1 142 ? 1.892 7.926 -8.569 1.00 95.81 142 ALA A C 1
ATOM 1038 O O . ALA A 1 142 ? 0.918 7.224 -8.843 1.00 95.81 142 ALA A O 1
ATOM 1039 N N . ALA A 1 143 ? 1.766 9.209 -8.211 1.00 95.94 143 ALA A N 1
ATOM 1040 C CA . ALA A 1 143 ? 0.485 9.908 -8.132 1.00 95.94 143 ALA A CA 1
ATOM 1041 C C . ALA A 1 143 ? -0.188 10.036 -9.508 1.00 95.94 143 ALA A C 1
ATOM 1043 O O . ALA A 1 143 ? -1.390 9.792 -9.621 1.00 95.94 143 ALA A O 1
ATOM 1044 N N . ASP A 1 144 ? 0.565 10.379 -10.557 1.00 96.69 144 ASP A N 1
ATOM 1045 C CA . ASP A 1 144 ? 0.059 10.441 -11.934 1.00 96.69 144 ASP A CA 1
ATOM 1046 C C . ASP A 1 144 ? -0.453 9.078 -12.413 1.00 96.69 144 ASP A C 1
ATOM 1048 O O . ASP A 1 144 ? -1.563 8.984 -12.938 1.00 96.69 144 ASP A O 1
ATOM 1052 N N . LEU A 1 145 ? 0.320 8.010 -12.192 1.00 97.31 145 LEU A N 1
ATOM 1053 C CA . LEU A 1 145 ? -0.074 6.648 -12.560 1.00 97.31 145 LEU A CA 1
ATOM 1054 C C . LEU A 1 145 ? -1.301 6.174 -11.773 1.00 97.31 145 LEU A C 1
ATOM 1056 O O . LEU A 1 145 ? -2.199 5.569 -12.355 1.00 97.31 145 LEU A O 1
ATOM 1060 N N . ALA A 1 146 ? -1.379 6.479 -10.475 1.00 97.12 146 ALA A N 1
ATOM 1061 C CA . ALA A 1 146 ? -2.545 6.155 -9.657 1.00 97.12 146 ALA A CA 1
ATOM 1062 C C . ALA A 1 146 ? -3.792 6.938 -10.102 1.00 97.12 146 ALA A C 1
ATOM 1064 O O . ALA A 1 146 ? -4.878 6.369 -10.172 1.00 97.12 146 ALA A O 1
ATOM 1065 N N . ARG A 1 147 ? -3.649 8.218 -10.478 1.00 97.25 147 ARG A N 1
ATOM 1066 C CA . ARG A 1 147 ? -4.744 8.996 -11.081 1.00 97.25 147 ARG A CA 1
ATOM 1067 C C . ARG A 1 147 ? -5.214 8.378 -12.392 1.00 97.25 147 ARG A C 1
ATOM 1069 O O . ARG A 1 147 ? -6.416 8.248 -12.585 1.00 97.25 147 ARG A O 1
ATOM 1076 N N . GLN A 1 148 ? -4.295 7.967 -13.265 1.00 97.12 148 GLN A N 1
ATOM 1077 C CA . GLN A 1 148 ? -4.652 7.280 -14.509 1.00 97.12 148 GLN A CA 1
ATOM 1078 C C . GLN A 1 148 ? -5.371 5.955 -14.232 1.00 97.12 148 GLN A C 1
ATOM 1080 O O . GLN A 1 148 ? -6.409 5.703 -14.832 1.00 97.12 148 GLN A O 1
ATOM 1085 N N . ALA A 1 149 ? -4.886 5.148 -13.284 1.00 96.25 149 ALA A N 1
ATOM 1086 C CA . ALA A 1 149 ? -5.551 3.917 -12.851 1.00 96.25 149 ALA A CA 1
ATOM 1087 C C . ALA A 1 149 ? -7.009 4.180 -12.422 1.00 96.25 149 ALA A C 1
ATOM 1089 O O . ALA A 1 149 ? -7.922 3.503 -12.888 1.00 96.25 149 ALA A O 1
ATOM 1090 N N . LEU A 1 150 ? -7.240 5.242 -11.643 1.00 95.50 150 LEU A N 1
ATOM 1091 C CA . LEU A 1 150 ? -8.575 5.660 -11.200 1.00 95.50 150 LEU A CA 1
ATOM 1092 C C . LEU A 1 150 ? -9.475 6.207 -12.319 1.00 95.50 150 LEU A C 1
ATOM 1094 O O . LEU A 1 150 ? -10.693 6.189 -12.170 1.00 95.50 150 LEU A O 1
ATOM 1098 N N . LEU A 1 151 ? -8.919 6.677 -13.442 1.00 95.81 151 LEU A N 1
ATOM 1099 C CA . LEU A 1 151 ? -9.724 7.000 -14.629 1.00 95.81 151 LEU A CA 1
ATOM 1100 C C . LEU A 1 151 ? -10.285 5.734 -15.290 1.00 95.81 151 LEU A C 1
ATOM 1102 O O . LEU A 1 151 ? -11.359 5.789 -15.885 1.00 95.81 151 LEU A O 1
ATOM 1106 N N . HIS A 1 152 ? -9.573 4.607 -15.188 1.00 93.50 152 HIS A N 1
ATOM 1107 C CA . HIS A 1 152 ? -10.046 3.313 -15.682 1.00 93.50 152 HIS A CA 1
ATOM 1108 C C . HIS A 1 152 ? -10.988 2.621 -14.694 1.00 93.50 152 HIS A C 1
ATOM 1110 O O . HIS A 1 152 ? -11.960 2.001 -15.120 1.00 93.50 152 HIS A O 1
ATOM 1116 N N . ASP A 1 153 ? -10.697 2.714 -13.397 1.00 93.44 153 ASP A N 1
ATOM 1117 C CA . ASP A 1 153 ? -11.488 2.104 -12.329 1.00 93.44 153 ASP A CA 1
ATOM 1118 C C . ASP A 1 153 ? -11.572 3.035 -11.105 1.00 93.44 153 ASP A C 1
ATOM 1120 O O . ASP A 1 153 ? -10.711 3.000 -10.220 1.00 93.44 153 ASP A O 1
ATOM 1124 N N . PRO A 1 154 ? -12.612 3.885 -11.030 1.00 92.75 154 PRO A N 1
ATOM 1125 C CA . PRO A 1 154 ? -12.750 4.865 -9.956 1.00 92.75 154 PRO A CA 1
ATOM 1126 C C . PRO A 1 154 ? -12.975 4.258 -8.570 1.00 92.75 154 PRO A C 1
ATOM 1128 O O . PRO A 1 154 ? -12.895 4.986 -7.578 1.00 92.75 154 PRO A O 1
ATOM 1131 N N . VAL A 1 155 ? -13.301 2.964 -8.482 1.00 91.00 155 VAL A N 1
ATOM 1132 C CA . VAL A 1 155 ? -13.593 2.289 -7.212 1.00 91.00 155 VAL A CA 1
ATOM 1133 C C . VAL A 1 155 ? -12.428 1.439 -6.706 1.00 91.00 155 VAL A C 1
ATOM 1135 O O . VAL A 1 155 ? -12.556 0.881 -5.622 1.00 91.00 155 VAL A O 1
ATOM 1138 N N . ASP A 1 156 ? -11.286 1.390 -7.411 1.00 91.38 156 ASP A N 1
ATOM 1139 C CA . ASP A 1 156 ? -10.094 0.643 -6.979 1.00 91.38 156 ASP A CA 1
ATOM 1140 C C . ASP A 1 156 ? -9.503 1.257 -5.689 1.00 91.38 156 ASP A C 1
ATOM 1142 O O . ASP A 1 156 ? -8.880 2.331 -5.714 1.00 91.38 156 ASP A O 1
ATOM 1146 N N . PRO A 1 157 ? -9.663 0.596 -4.528 1.00 90.62 157 PRO A N 1
ATOM 1147 C CA . PRO A 1 157 ? -9.224 1.157 -3.258 1.00 90.62 157 PRO A CA 1
ATOM 1148 C C . PRO A 1 157 ? -7.711 1.283 -3.162 1.00 90.62 157 PRO A C 1
ATOM 1150 O O . PRO A 1 157 ? -7.210 2.190 -2.496 1.00 90.62 157 PRO A O 1
ATOM 1153 N N . LEU A 1 158 ? -6.968 0.374 -3.787 1.00 91.50 158 LEU A N 1
ATOM 1154 C CA . LEU A 1 158 ? -5.520 0.352 -3.697 1.00 91.50 158 LEU A CA 1
ATOM 1155 C C . LEU A 1 158 ? -4.915 1.480 -4.537 1.00 91.50 158 LEU A C 1
ATOM 1157 O O . LEU A 1 158 ? -3.955 2.112 -4.091 1.00 91.50 158 LEU A O 1
ATOM 1161 N N . ALA A 1 159 ? -5.517 1.805 -5.685 1.00 94.62 159 ALA A N 1
ATOM 1162 C CA . ALA A 1 159 ? -5.162 2.997 -6.451 1.00 94.62 159 ALA A CA 1
ATOM 1163 C C . ALA A 1 159 ? -5.409 4.291 -5.646 1.00 94.62 159 ALA A C 1
ATOM 1165 O O . ALA A 1 159 ? -4.529 5.155 -5.600 1.00 94.62 159 ALA A O 1
ATOM 1166 N N . TRP A 1 160 ? -6.531 4.397 -4.918 1.00 95.44 160 TRP A N 1
ATOM 1167 C CA . TRP A 1 160 ? -6.778 5.525 -4.004 1.00 95.44 160 TRP A CA 1
ATOM 1168 C C . TRP A 1 160 ? -5.741 5.632 -2.881 1.00 95.44 160 TRP A C 1
ATOM 1170 O O . TRP A 1 160 ? -5.275 6.733 -2.580 1.00 95.44 160 TRP A O 1
ATOM 1180 N N . ILE A 1 161 ? -5.337 4.511 -2.272 1.00 94.38 161 ILE A N 1
ATOM 1181 C CA . ILE A 1 161 ? -4.303 4.511 -1.222 1.00 94.38 161 ILE A CA 1
ATOM 1182 C C . ILE A 1 161 ? -2.941 4.912 -1.792 1.00 94.38 161 ILE A C 1
ATOM 1184 O O . ILE A 1 161 ? -2.213 5.675 -1.156 1.00 94.38 161 ILE A O 1
ATOM 1188 N N . TYR A 1 162 ? -2.575 4.418 -2.978 1.00 95.56 162 TYR A N 1
ATOM 1189 C CA . TYR A 1 162 ? -1.326 4.811 -3.633 1.00 95.56 162 TYR A CA 1
ATOM 1190 C C . TYR A 1 162 ? -1.311 6.299 -3.958 1.00 95.56 162 TYR A C 1
ATOM 1192 O O . TYR A 1 162 ? -0.318 6.961 -3.661 1.00 95.56 162 TYR A O 1
ATOM 1200 N N . LEU A 1 163 ? -2.418 6.843 -4.468 1.00 96.19 163 LEU A N 1
ATOM 1201 C CA . LEU A 1 163 ? -2.554 8.275 -4.702 1.00 96.19 163 LEU A CA 1
ATOM 1202 C C . LEU A 1 163 ? -2.421 9.075 -3.398 1.00 96.19 163 LEU A C 1
ATOM 1204 O O . LEU A 1 163 ? -1.698 10.071 -3.358 1.00 96.19 163 LEU A O 1
ATOM 1208 N N . ALA A 1 164 ? -3.069 8.627 -2.320 1.00 94.75 164 ALA A N 1
ATOM 1209 C CA . ALA A 1 164 ? -2.967 9.252 -1.005 1.00 94.75 164 ALA A CA 1
ATOM 1210 C C . ALA A 1 164 ? -1.517 9.306 -0.496 1.00 94.75 164 ALA A C 1
ATOM 1212 O O . ALA A 1 164 ? -1.045 10.368 -0.094 1.00 94.75 164 ALA A O 1
ATOM 1213 N N . HIS A 1 165 ? -0.798 8.183 -0.558 1.00 94.00 165 HIS A N 1
ATOM 1214 C CA . HIS A 1 165 ? 0.575 8.078 -0.064 1.00 94.00 165 HIS A CA 1
ATOM 1215 C C . HIS A 1 165 ? 1.571 8.844 -0.943 1.00 94.00 165 HIS A C 1
ATOM 1217 O O . HIS A 1 165 ? 2.447 9.542 -0.439 1.00 94.00 165 HIS A O 1
ATOM 1223 N N . ALA A 1 166 ? 1.427 8.764 -2.264 1.00 93.94 166 ALA A N 1
ATOM 1224 C CA . ALA A 1 166 ? 2.241 9.546 -3.183 1.00 93.94 166 ALA A CA 1
ATOM 1225 C C . ALA A 1 166 ? 2.080 11.053 -2.910 1.00 93.94 166 ALA A C 1
ATOM 1227 O O . ALA A 1 166 ? 3.069 11.753 -2.697 1.00 93.94 166 ALA A O 1
ATOM 1228 N N . THR A 1 167 ? 0.834 11.516 -2.754 1.00 92.12 167 THR A N 1
ATOM 1229 C CA . THR A 1 167 ? 0.521 12.918 -2.427 1.00 92.12 167 THR A CA 1
ATOM 1230 C C . THR A 1 167 ? 1.121 13.353 -1.083 1.00 92.12 167 THR A C 1
ATOM 1232 O O . THR A 1 167 ? 1.520 14.507 -0.934 1.00 92.12 167 THR A O 1
ATOM 1235 N N . SER A 1 168 ? 1.204 12.465 -0.082 1.00 88.38 168 SER A N 1
ATOM 1236 C CA . SER A 1 168 ? 1.839 12.809 1.199 1.00 88.38 168 SER A CA 1
ATOM 1237 C C . SER A 1 168 ? 3.367 12.900 1.108 1.00 88.38 168 SER A C 1
ATOM 1239 O O . SER A 1 168 ? 3.975 13.665 1.857 1.00 88.38 168 SER A O 1
ATOM 1241 N N . LEU A 1 169 ? 3.998 12.142 0.203 1.00 85.62 169 LEU A N 1
ATOM 1242 C CA . LEU A 1 169 ? 5.454 12.146 0.011 1.00 85.62 169 LEU A CA 1
ATOM 1243 C C . LEU A 1 169 ? 5.951 13.342 -0.813 1.00 85.62 169 LEU A C 1
ATOM 1245 O O . LEU A 1 169 ? 7.050 13.829 -0.546 1.00 85.62 169 LEU A O 1
ATOM 1249 N N . GLU A 1 170 ? 5.147 13.860 -1.746 1.00 77.44 170 GLU A N 1
ATOM 1250 C CA . GLU A 1 170 ? 5.493 15.016 -2.595 1.00 77.44 170 GLU A CA 1
ATOM 1251 C C . GLU A 1 170 ? 5.960 16.256 -1.804 1.00 77.44 170 GLU A C 1
ATOM 1253 O O . GLU A 1 170 ? 6.739 17.045 -2.331 1.00 77.44 170 GLU A O 1
ATOM 1258 N N . GLN A 1 171 ? 5.551 16.433 -0.538 1.00 66.88 171 GLN A N 1
ATOM 1259 C CA . GLN A 1 171 ? 5.903 17.621 0.262 1.00 66.88 171 GLN A CA 1
ATOM 1260 C C . GLN A 1 171 ? 6.750 17.361 1.519 1.00 66.88 171 GLN A C 1
ATOM 1262 O O . GLN A 1 171 ? 7.039 18.297 2.255 1.00 66.88 171 GLN A O 1
ATOM 1267 N N . GLY A 1 172 ? 7.267 16.142 1.723 1.00 56.34 172 GLY A N 1
ATOM 1268 C CA . GLY A 1 172 ? 8.260 15.882 2.781 1.00 56.34 172 GLY A CA 1
ATOM 1269 C C . GLY A 1 172 ? 7.708 15.790 4.212 1.00 56.34 172 GLY A C 1
ATOM 1270 O O . GLY A 1 172 ? 8.380 16.199 5.153 1.00 56.34 172 GLY A O 1
ATOM 1271 N N . GLY A 1 173 ? 6.522 15.206 4.396 1.00 50.78 173 GLY A N 1
ATOM 1272 C CA . GLY A 1 173 ? 5.914 15.048 5.721 1.00 50.78 173 GLY A CA 1
ATOM 1273 C C . GLY A 1 173 ? 5.093 16.271 6.135 1.00 50.78 173 GLY A C 1
ATOM 1274 O O . GLY A 1 173 ? 5.318 17.390 5.693 1.00 50.78 173 GLY A O 1
ATOM 1275 N N . ALA A 1 174 ? 4.070 16.041 6.950 1.00 47.34 174 ALA A N 1
ATOM 1276 C CA . ALA A 1 174 ? 2.936 16.934 7.178 1.00 47.34 174 ALA A CA 1
ATOM 1277 C C . ALA A 1 174 ? 3.229 18.259 7.931 1.00 47.34 174 ALA A C 1
ATOM 1279 O O . ALA A 1 174 ? 2.322 18.791 8.562 1.00 47.34 174 ALA A O 1
ATOM 1280 N N . HIS A 1 175 ? 4.454 18.797 7.939 1.00 48.66 175 HIS A N 1
ATOM 1281 C CA . HIS A 1 175 ? 4.882 19.839 8.893 1.00 48.66 175 HIS A CA 1
ATOM 1282 C C . HIS A 1 175 ? 5.481 21.098 8.240 1.00 48.66 175 HIS A C 1
ATOM 1284 O O . HIS A 1 175 ? 6.500 21.618 8.686 1.00 48.66 175 HIS A O 1
ATOM 1290 N N . GLY A 1 176 ? 4.835 21.646 7.211 1.00 41.72 176 GLY A N 1
ATOM 1291 C CA . GLY A 1 176 ? 5.233 22.951 6.681 1.00 41.72 176 GLY A CA 1
ATOM 1292 C C . GLY A 1 176 ? 4.170 23.576 5.791 1.00 41.72 176 GLY A C 1
ATOM 1293 O O . GLY A 1 176 ? 3.864 23.044 4.730 1.00 41.72 176 GLY A O 1
ATOM 1294 N N . GLY A 1 177 ? 3.598 24.703 6.217 1.00 42.88 177 GLY A N 1
ATOM 1295 C CA . GLY A 1 177 ? 2.721 25.509 5.365 1.00 42.88 177 GLY A CA 1
ATOM 1296 C C . GLY A 1 177 ? 1.651 26.279 6.126 1.00 42.88 177 GLY A C 1
ATOM 1297 O O . GLY A 1 177 ? 0.466 25.963 6.042 1.00 42.88 177 GLY A O 1
ATOM 1298 N N . THR A 1 178 ? 2.058 27.310 6.862 1.00 45.34 178 THR A N 1
ATOM 1299 C CA . THR A 1 178 ? 1.161 28.363 7.344 1.00 45.34 178 THR A CA 1
ATOM 1300 C C . THR A 1 178 ? 0.820 29.300 6.182 1.00 45.34 178 THR A C 1
ATOM 1302 O O . THR A 1 178 ? 1.676 30.071 5.757 1.00 45.34 178 THR A O 1
ATOM 1305 N N . GLY A 1 179 ? -0.422 29.277 5.690 1.00 46.16 179 GLY A N 1
ATOM 1306 C CA . GLY A 1 179 ? -1.008 30.478 5.077 1.00 46.16 179 GLY A CA 1
ATOM 1307 C C . GLY A 1 179 ? -1.285 30.500 3.571 1.00 46.16 179 GLY A C 1
ATOM 1308 O O . GLY A 1 179 ? -1.235 31.580 2.993 1.00 46.16 179 GLY A O 1
ATOM 1309 N N . THR A 1 180 ? -1.656 29.389 2.929 1.00 45.62 180 THR A N 1
ATOM 1310 C CA . THR A 1 180 ? -2.313 29.450 1.607 1.00 45.62 180 THR A CA 1
ATOM 1311 C C . THR A 1 180 ? -3.682 28.767 1.635 1.00 45.62 180 THR A C 1
ATOM 1313 O O . THR A 1 180 ? -3.896 27.775 2.326 1.00 45.62 180 THR A O 1
ATOM 1316 N N . THR A 1 181 ? -4.643 29.344 0.913 1.00 48.59 181 THR A N 1
ATOM 1317 C CA . THR A 1 181 ? -6.047 28.906 0.778 1.00 48.59 181 THR A CA 1
ATOM 1318 C C . THR A 1 181 ? -6.221 27.629 -0.048 1.00 48.59 181 THR A C 1
ATOM 1320 O O . THR A 1 181 ? -7.338 27.125 -0.177 1.00 48.59 181 THR A O 1
ATOM 1323 N N . GLU A 1 182 ? -5.139 27.079 -0.597 1.00 49.09 182 GLU A N 1
ATOM 1324 C CA . GLU A 1 182 ? -5.171 25.769 -1.230 1.00 49.09 182 GLU A CA 1
ATOM 1325 C C . GLU A 1 182 ? -5.273 24.665 -0.170 1.00 49.09 182 GLU A C 1
ATOM 1327 O O . GLU A 1 182 ? -4.621 24.738 0.875 1.00 49.09 182 GLU A O 1
ATOM 1332 N N . PRO A 1 183 ? -6.064 23.601 -0.409 1.00 60.50 183 PRO A N 1
ATOM 1333 C CA . PRO A 1 183 ? -6.062 22.458 0.487 1.00 60.50 183 PRO A CA 1
ATOM 1334 C C . PRO A 1 183 ? -4.634 21.917 0.566 1.00 60.50 183 PRO A C 1
ATOM 1336 O O . PRO A 1 183 ? -4.089 21.480 -0.453 1.00 60.50 183 PRO A O 1
ATOM 1339 N N . SER A 1 184 ? -4.048 21.950 1.768 1.00 76.31 184 SER A N 1
ATOM 1340 C CA . SER A 1 184 ? -2.686 21.470 2.011 1.00 76.31 184 SER A CA 1
ATOM 1341 C C . SER A 1 184 ? -2.494 20.065 1.432 1.00 76.31 184 SER A C 1
ATOM 1343 O O . SER A 1 184 ? -3.447 19.281 1.365 1.00 76.31 184 SER A O 1
ATOM 1345 N N . ALA A 1 185 ? -1.274 19.715 1.015 1.00 76.88 185 ALA A N 1
ATOM 1346 C CA . ALA A 1 185 ? -0.982 18.386 0.468 1.00 76.88 185 ALA A CA 1
ATOM 1347 C C . ALA A 1 185 ? -1.443 17.263 1.417 1.00 76.88 185 ALA A C 1
ATOM 1349 O O . ALA A 1 185 ? -2.078 16.307 0.976 1.00 76.88 185 ALA A O 1
ATOM 1350 N N . ALA A 1 186 ? -1.265 17.448 2.731 1.00 79.69 186 ALA A N 1
ATOM 1351 C CA . ALA A 1 186 ? -1.804 16.561 3.763 1.00 79.69 186 ALA A CA 1
ATOM 1352 C C . ALA A 1 186 ? -3.342 16.462 3.731 1.00 79.69 186 ALA A C 1
ATOM 1354 O O . ALA A 1 186 ? -3.899 15.375 3.856 1.00 79.69 186 ALA A O 1
ATOM 1355 N N . GLY A 1 187 ? -4.047 17.577 3.512 1.00 85.50 187 GLY A N 1
ATOM 1356 C CA . GLY A 1 187 ? -5.498 17.581 3.323 1.00 85.50 187 GLY A CA 1
ATOM 1357 C C . GLY A 1 187 ? -5.934 16.832 2.060 1.00 85.50 187 GLY A C 1
ATOM 1358 O O . GLY A 1 187 ? -6.908 16.082 2.100 1.00 85.50 187 GLY A O 1
ATOM 1359 N N . ARG A 1 188 ? -5.205 16.978 0.945 1.00 90.06 188 ARG A N 1
ATOM 1360 C CA . ARG A 1 188 ? -5.479 16.223 -0.292 1.00 90.06 188 ARG A CA 1
ATOM 1361 C C . ARG A 1 188 ? -5.223 14.728 -0.110 1.00 90.06 188 ARG A C 1
ATOM 1363 O O . ARG A 1 188 ? -6.120 13.940 -0.394 1.00 90.06 188 ARG A O 1
ATOM 1370 N N . ALA A 1 189 ? -4.062 14.361 0.432 1.00 92.19 189 ALA A N 1
ATOM 1371 C CA . ALA A 1 189 ? -3.702 12.985 0.762 1.00 92.19 189 ALA A CA 1
ATOM 1372 C C . ALA A 1 189 ? -4.756 12.334 1.666 1.00 92.19 189 ALA A C 1
ATOM 1374 O O . ALA A 1 189 ? -5.215 11.226 1.394 1.00 92.19 189 ALA A O 1
ATOM 1375 N N . PHE A 1 190 ? -5.217 13.057 2.691 1.00 91.94 190 PHE A N 1
ATOM 1376 C CA . PHE A 1 190 ? -6.255 12.561 3.585 1.00 91.94 190 PHE A CA 1
ATOM 1377 C C . PHE A 1 190 ? -7.594 12.339 2.878 1.00 91.94 190 PHE A C 1
ATOM 1379 O O . PHE A 1 190 ? -8.235 11.325 3.126 1.00 91.94 190 PHE A O 1
ATOM 1386 N N . ARG A 1 191 ? -8.014 13.227 1.963 1.00 92.38 191 ARG A N 1
ATOM 1387 C CA . ARG A 1 191 ? -9.234 13.004 1.163 1.00 92.38 191 ARG A CA 1
ATOM 1388 C C . ARG A 1 191 ? -9.138 11.741 0.309 1.00 92.38 191 ARG A C 1
ATOM 1390 O O . ARG A 1 191 ? -10.113 11.003 0.225 1.00 92.38 191 ARG A O 1
ATOM 1397 N N . TYR A 1 192 ? -7.980 11.474 -0.289 1.00 94.31 192 TYR A N 1
ATOM 1398 C CA . TYR A 1 192 ? -7.760 10.258 -1.077 1.00 94.31 192 TYR A CA 1
ATOM 1399 C C . TYR A 1 192 ? -7.760 8.998 -0.205 1.00 94.31 192 TYR A C 1
ATOM 1401 O O . TYR A 1 192 ? -8.383 7.998 -0.560 1.00 94.31 192 TYR A O 1
ATOM 1409 N N . LEU A 1 193 ? -7.145 9.059 0.981 1.00 93.81 193 LEU A N 1
ATOM 1410 C CA . LEU A 1 193 ? -7.225 7.975 1.959 1.00 93.81 193 LEU A CA 1
ATOM 1411 C C . LEU A 1 193 ? -8.676 7.742 2.404 1.00 93.81 193 LEU A C 1
ATOM 1413 O O . LEU A 1 193 ? -9.120 6.598 2.463 1.00 93.81 193 LEU A O 1
ATOM 1417 N N . ASP A 1 194 ? -9.429 8.805 2.684 1.00 92.19 194 ASP A N 1
ATOM 1418 C CA . ASP A 1 194 ? -10.825 8.716 3.115 1.00 92.19 194 ASP A CA 1
ATOM 1419 C C . ASP A 1 194 ? -11.730 8.113 2.028 1.00 92.19 194 ASP A C 1
ATOM 1421 O O . ASP A 1 194 ? -12.579 7.275 2.346 1.00 92.19 194 ASP A O 1
ATOM 1425 N N . ALA A 1 195 ? -11.483 8.464 0.759 1.00 92.31 195 ALA A N 1
ATOM 1426 C CA . ALA A 1 195 ? -12.132 7.866 -0.407 1.00 92.31 195 ALA A CA 1
ATOM 1427 C C . ALA A 1 195 ? -11.827 6.365 -0.525 1.00 92.31 195 ALA A C 1
ATOM 1429 O O . ALA A 1 195 ? -12.738 5.580 -0.787 1.00 92.31 195 ALA A O 1
ATOM 1430 N N . SER A 1 196 ? -10.591 5.942 -0.228 1.00 92.81 196 SER A N 1
ATOM 1431 C CA . SER A 1 196 ? -10.234 4.516 -0.239 1.00 92.81 196 SER A CA 1
ATOM 1432 C C . SER A 1 196 ? -11.055 3.675 0.747 1.00 92.81 196 SER A C 1
AT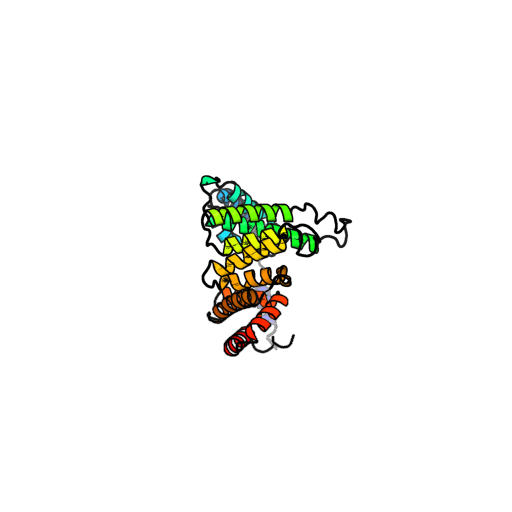OM 1434 O O . SER A 1 196 ? -11.269 2.494 0.494 1.00 92.81 196 SER A O 1
ATOM 1436 N N . TYR A 1 197 ? -11.535 4.266 1.848 1.00 89.44 197 TYR A N 1
ATOM 1437 C CA . TYR A 1 197 ? -12.420 3.594 2.806 1.00 89.44 197 TYR A CA 1
ATOM 1438 C C . TYR A 1 197 ? -13.898 3.607 2.394 1.00 89.44 197 TYR A C 1
ATOM 1440 O O . TYR A 1 197 ? -14.660 2.771 2.877 1.00 89.44 197 TYR A O 1
ATOM 1448 N N . ASP A 1 198 ? -14.333 4.592 1.603 1.00 87.31 198 ASP A N 1
ATOM 1449 C CA . ASP A 1 198 ? -15.746 4.754 1.232 1.00 87.31 198 ASP A CA 1
ATOM 1450 C C . ASP A 1 198 ? -16.127 3.938 -0.011 1.00 87.31 198 ASP A C 1
ATOM 1452 O O . ASP A 1 198 ? -17.280 3.530 -0.130 1.00 87.31 198 ASP A O 1
ATOM 1456 N N . LEU A 1 199 ? -15.181 3.704 -0.926 1.00 77.75 199 LEU A N 1
ATOM 1457 C CA . LEU A 1 199 ? -15.467 3.145 -2.253 1.00 77.75 199 LEU A CA 1
ATOM 1458 C C . LEU A 1 199 ? -15.313 1.624 -2.360 1.00 77.75 199 LEU A C 1
ATOM 1460 O O . LEU A 1 199 ? -15.831 1.040 -3.308 1.00 77.75 199 LEU A O 1
ATOM 1464 N N . ALA A 1 200 ? -14.675 0.976 -1.385 1.00 65.62 200 ALA A N 1
ATOM 1465 C CA . ALA A 1 200 ? -14.528 -0.474 -1.360 1.00 65.62 200 ALA A CA 1
ATOM 1466 C C . ALA A 1 200 ? -15.242 -1.098 -0.153 1.00 65.62 200 ALA A C 1
ATOM 1468 O O . ALA A 1 200 ? -15.232 -0.512 0.941 1.00 65.62 200 ALA A O 1
ATOM 1469 N N . PRO A 1 201 ? -15.836 -2.303 -0.301 1.00 64.62 201 PRO A N 1
ATOM 1470 C CA . PRO A 1 201 ? -16.166 -3.120 0.857 1.00 64.62 201 PRO A CA 1
ATOM 1471 C C . PRO A 1 201 ? -14.896 -3.338 1.682 1.00 64.62 201 PRO A C 1
ATOM 1473 O O . PRO A 1 201 ? -13.782 -3.139 1.212 1.00 64.62 201 PRO A O 1
ATOM 1476 N N . VAL A 1 202 ? -15.062 -3.690 2.950 1.00 72.19 202 VAL A N 1
ATOM 1477 C CA . VAL A 1 202 ? -13.923 -3.865 3.849 1.00 72.19 202 VAL A CA 1
ATOM 1478 C C . VAL A 1 202 ? -12.899 -4.820 3.225 1.00 72.19 202 VAL A C 1
ATOM 1480 O O . VAL A 1 202 ? -13.248 -5.967 2.966 1.00 72.19 202 VAL A O 1
ATOM 1483 N N . GLU A 1 203 ? -11.668 -4.339 3.020 1.00 80.69 203 GLU A N 1
ATOM 1484 C CA . GLU A 1 203 ? -10.534 -5.092 2.463 1.00 80.69 203 GLU A CA 1
ATOM 1485 C C . GLU A 1 203 ? -9.481 -5.280 3.557 1.00 80.69 203 GLU A C 1
ATOM 1487 O O . GLU A 1 203 ? -8.644 -4.395 3.789 1.00 80.69 203 GLU A O 1
ATOM 1492 N N . PRO A 1 204 ? -9.547 -6.390 4.306 1.00 80.00 204 PRO A N 1
ATOM 1493 C CA . PRO A 1 204 ? -8.643 -6.638 5.418 1.00 80.00 204 PRO A CA 1
ATOM 1494 C C . PRO A 1 204 ? -7.166 -6.621 5.015 1.00 80.00 204 PRO A C 1
ATOM 1496 O O . PRO A 1 204 ? -6.326 -6.184 5.802 1.00 80.00 204 PRO A O 1
ATOM 1499 N N . GLU A 1 205 ? -6.848 -7.022 3.782 1.00 83.81 205 GLU A N 1
ATOM 1500 C CA . GLU A 1 205 ? -5.495 -7.035 3.219 1.00 83.81 205 GLU A CA 1
ATOM 1501 C C . GLU A 1 205 ? -4.866 -5.634 3.212 1.00 83.81 205 GLU A C 1
ATOM 1503 O O . GLU A 1 205 ? -3.651 -5.483 3.352 1.00 83.81 205 GLU A O 1
ATOM 1508 N N . LEU A 1 206 ? -5.694 -4.592 3.093 1.00 86.88 206 LEU A N 1
ATOM 1509 C CA . LEU A 1 206 ? -5.256 -3.199 3.042 1.00 86.88 206 LEU A CA 1
ATOM 1510 C C . LEU A 1 206 ? -5.288 -2.506 4.406 1.00 86.88 206 LEU A C 1
ATOM 1512 O O . LEU A 1 206 ? -4.726 -1.415 4.541 1.00 86.88 206 LEU A O 1
ATOM 1516 N N . ALA A 1 207 ? -5.886 -3.125 5.429 1.00 87.94 207 ALA A N 1
ATOM 1517 C CA . ALA A 1 207 ? -6.113 -2.512 6.738 1.00 87.94 207 ALA A CA 1
ATOM 1518 C C . ALA A 1 207 ? -4.814 -1.977 7.360 1.00 87.94 207 ALA A C 1
ATOM 1520 O O . ALA A 1 207 ? -4.741 -0.813 7.758 1.00 87.94 207 ALA A O 1
ATOM 1521 N N . ALA A 1 208 ? -3.760 -2.801 7.375 1.00 87.75 208 ALA A N 1
ATOM 1522 C CA . ALA A 1 208 ? -2.445 -2.423 7.893 1.00 87.75 208 ALA A CA 1
ATOM 1523 C C . ALA A 1 208 ? -1.899 -1.171 7.196 1.00 87.75 208 ALA A C 1
ATOM 1525 O O . ALA A 1 208 ? -1.365 -0.259 7.830 1.00 87.75 208 ALA A O 1
ATOM 1526 N N . TYR A 1 209 ? -2.031 -1.138 5.871 1.00 88.81 209 TYR A N 1
ATOM 1527 C CA . TYR A 1 209 ? -1.449 -0.096 5.051 1.00 88.81 209 TYR A CA 1
ATOM 1528 C C . TYR A 1 209 ? -2.218 1.220 5.176 1.00 88.81 209 TYR A C 1
ATOM 1530 O O . TYR A 1 209 ? -1.605 2.264 5.403 1.00 88.81 209 TYR A O 1
ATOM 1538 N N . ARG A 1 210 ? -3.556 1.167 5.132 1.00 91.56 210 ARG A N 1
ATOM 1539 C CA . ARG A 1 210 ? -4.404 2.344 5.348 1.00 91.56 210 ARG A CA 1
ATOM 1540 C C . ARG A 1 210 ? -4.219 2.939 6.741 1.00 91.56 210 ARG A C 1
ATOM 1542 O O . ARG A 1 210 ? -4.169 4.157 6.871 1.00 91.56 210 ARG A O 1
ATOM 1549 N N . MET A 1 211 ? -4.104 2.108 7.780 1.00 91.69 211 MET A N 1
ATOM 1550 C CA . MET A 1 211 ? -3.896 2.581 9.155 1.00 91.69 211 MET A CA 1
ATOM 1551 C C . MET A 1 211 ? -2.530 3.239 9.344 1.00 91.69 211 MET A C 1
ATOM 1553 O O . MET A 1 211 ? -2.438 4.248 10.035 1.00 91.69 211 MET A O 1
ATOM 1557 N N . ARG A 1 212 ? -1.478 2.710 8.708 1.00 90.38 212 ARG A N 1
ATOM 1558 C CA . ARG A 1 212 ? -0.156 3.352 8.702 1.00 90.38 212 ARG A CA 1
ATOM 1559 C C . ARG A 1 212 ? -0.188 4.716 8.036 1.00 90.38 212 ARG A C 1
ATOM 1561 O O . ARG A 1 212 ? 0.235 5.690 8.640 1.00 90.38 212 ARG A O 1
ATOM 1568 N N . LEU A 1 213 ? -0.779 4.804 6.847 1.00 90.06 213 LEU A N 1
ATOM 1569 C CA . LEU A 1 213 ? -0.919 6.093 6.177 1.00 90.06 213 LEU A CA 1
ATOM 1570 C C . LEU A 1 213 ? -1.807 7.059 6.980 1.00 90.06 213 LEU A C 1
ATOM 1572 O O . LEU A 1 213 ? -1.562 8.260 7.005 1.00 90.06 213 LEU A O 1
ATOM 1576 N N . ALA A 1 214 ? -2.824 6.546 7.678 1.00 90.62 214 ALA A N 1
ATOM 1577 C CA . ALA A 1 214 ? -3.631 7.357 8.579 1.00 90.62 214 ALA A CA 1
ATOM 1578 C C . ALA A 1 214 ? -2.798 7.920 9.739 1.00 90.62 214 ALA A C 1
ATOM 1580 O O . ALA A 1 214 ? -3.015 9.071 10.106 1.00 90.62 214 ALA A O 1
ATOM 1581 N N . LEU A 1 215 ? -1.861 7.152 10.309 1.00 90.00 215 LEU A N 1
ATOM 1582 C CA . LEU A 1 215 ? -0.957 7.623 11.369 1.00 90.00 215 LEU A CA 1
ATOM 1583 C C . LEU A 1 215 ? -0.083 8.788 10.902 1.00 90.00 215 LEU A C 1
ATOM 1585 O O . LEU A 1 215 ? 0.055 9.760 11.641 1.00 90.00 215 LEU A O 1
ATOM 1589 N N . ASP A 1 216 ? 0.402 8.748 9.662 1.00 85.25 216 ASP A N 1
ATOM 1590 C CA . ASP A 1 216 ? 1.158 9.857 9.061 1.00 85.25 216 ASP A CA 1
ATOM 1591 C C . ASP A 1 216 ? 0.298 11.125 8.858 1.00 85.25 216 ASP A C 1
ATOM 1593 O O . ASP A 1 216 ? 0.818 12.224 8.671 1.00 85.25 216 ASP A O 1
ATOM 1597 N N . LEU A 1 217 ? -1.032 10.987 8.926 1.00 86.38 217 LEU A N 1
ATOM 1598 C CA . LEU A 1 217 ? -2.029 12.041 8.720 1.00 86.38 217 LEU A CA 1
ATOM 1599 C C . LEU A 1 217 ? -2.898 12.280 9.976 1.00 86.38 217 LEU A C 1
ATOM 1601 O O . LEU A 1 217 ? -4.054 12.704 9.866 1.00 86.38 217 LEU A O 1
ATOM 1605 N N . TYR A 1 218 ? -2.365 11.994 11.173 1.00 83.81 218 TYR A N 1
ATOM 1606 C CA . TYR A 1 218 ? -3.131 11.962 12.430 1.00 83.81 218 TYR A CA 1
ATOM 1607 C C . TYR A 1 218 ? -3.853 13.271 12.783 1.00 83.81 218 TYR A C 1
ATOM 1609 O O . TYR A 1 218 ? -4.950 13.241 13.339 1.00 83.81 218 TYR A O 1
ATOM 1617 N N . GLU A 1 219 ? -3.288 14.421 12.411 1.00 83.06 219 GLU A N 1
ATOM 1618 C CA . GLU A 1 219 ? -3.857 15.753 12.671 1.00 83.06 219 GLU A CA 1
ATOM 1619 C C . GLU A 1 219 ? -5.234 15.965 12.022 1.00 83.06 219 GLU A C 1
ATOM 1621 O O . GLU A 1 219 ? -5.959 16.899 12.360 1.00 83.06 219 GLU A O 1
ATOM 1626 N N . ARG A 1 220 ? -5.603 15.107 11.065 1.00 82.25 220 ARG A N 1
ATOM 1627 C CA . ARG A 1 220 ? -6.864 15.180 10.316 1.00 82.25 220 ARG A CA 1
ATOM 1628 C C . ARG A 1 220 ? -7.880 14.131 10.750 1.00 82.25 220 ARG A C 1
ATOM 1630 O O . ARG A 1 220 ? -8.946 14.022 10.143 1.00 82.25 220 ARG A O 1
ATOM 1637 N N . TRP A 1 221 ? -7.576 13.348 11.782 1.00 87.38 221 TRP A N 1
ATOM 1638 C CA . TRP A 1 221 ? -8.485 12.316 12.257 1.00 87.38 221 TRP A CA 1
ATOM 1639 C C . TRP A 1 221 ? -9.796 12.902 12.770 1.00 87.38 221 TRP A C 1
ATOM 1641 O O . TRP A 1 221 ? -9.840 13.877 13.514 1.00 87.38 221 TRP A O 1
ATOM 1651 N N . SER A 1 222 ? -10.886 12.233 12.409 1.00 87.81 222 SER A N 1
ATOM 1652 C CA . SER A 1 222 ? -12.217 12.483 12.950 1.00 87.81 222 SER A CA 1
ATOM 1653 C C . SER A 1 222 ? -12.784 11.205 13.571 1.00 87.81 222 SER A C 1
ATOM 1655 O O . SER A 1 222 ? -12.304 10.097 13.310 1.00 87.81 222 SER A O 1
ATOM 1657 N N . GLY A 1 223 ? -13.872 11.325 14.339 1.00 89.06 223 GLY A N 1
ATOM 1658 C CA . GLY A 1 223 ? -14.616 10.155 14.821 1.00 89.06 223 GLY A CA 1
ATOM 1659 C C . GLY A 1 223 ? -15.091 9.234 13.683 1.00 89.06 223 GLY A C 1
ATOM 1660 O O . GLY A 1 223 ? -15.084 8.008 13.830 1.00 89.06 223 GLY A O 1
ATOM 1661 N N . ARG A 1 224 ? -15.424 9.802 12.512 1.00 90.50 224 ARG A N 1
ATOM 1662 C CA . ARG A 1 224 ? -15.766 9.036 11.301 1.00 90.50 224 ARG A CA 1
ATOM 1663 C C . ARG A 1 224 ? -14.568 8.228 10.798 1.00 90.50 224 ARG A C 1
ATOM 1665 O O . ARG A 1 224 ? -14.724 7.050 10.490 1.00 90.50 224 ARG A O 1
ATOM 1672 N N . THR A 1 225 ? -13.378 8.822 10.781 1.00 89.19 225 THR A N 1
ATOM 1673 C CA . THR A 1 225 ? -12.128 8.156 10.375 1.00 89.19 225 THR A CA 1
ATOM 1674 C C . THR A 1 225 ? -11.798 6.981 11.295 1.00 89.19 225 THR A C 1
ATOM 1676 O O . THR A 1 225 ? -11.540 5.879 10.818 1.00 89.19 225 THR A O 1
ATOM 1679 N N . LEU A 1 226 ? -11.899 7.173 12.616 1.00 90.06 226 LEU A N 1
ATOM 1680 C CA . LEU A 1 226 ? -11.718 6.089 13.590 1.00 90.06 226 LEU A CA 1
ATOM 1681 C C . LEU A 1 226 ? -12.743 4.964 13.387 1.00 90.06 226 LEU A C 1
ATOM 1683 O O . LEU A 1 226 ? -12.406 3.790 13.509 1.00 90.06 226 LEU A O 1
ATOM 1687 N N . THR A 1 227 ? -13.984 5.302 13.031 1.00 90.62 227 THR A N 1
ATOM 1688 C CA . THR A 1 227 ? -15.031 4.308 12.749 1.00 90.62 227 THR A CA 1
ATOM 1689 C C . THR A 1 227 ? -14.713 3.481 11.500 1.00 90.62 227 THR A C 1
ATOM 1691 O O . THR A 1 227 ? -14.894 2.263 11.520 1.00 90.62 227 THR A O 1
ATOM 1694 N N . LYS A 1 228 ? -14.211 4.116 10.431 1.00 90.56 228 LYS A N 1
ATOM 1695 C CA . LYS A 1 228 ? -13.750 3.438 9.207 1.00 90.56 228 LYS A CA 1
ATOM 1696 C C . LYS A 1 228 ? -12.588 2.484 9.510 1.00 90.56 228 LYS A C 1
ATOM 1698 O O . LYS A 1 228 ? -12.696 1.295 9.233 1.00 90.56 228 LYS A O 1
ATOM 1703 N N . MET A 1 229 ? -11.551 2.959 10.205 1.00 90.44 229 MET A N 1
ATOM 1704 C CA . MET A 1 229 ? -10.422 2.116 10.629 1.00 90.44 229 MET A CA 1
ATOM 1705 C C . MET A 1 229 ? -10.859 0.958 11.533 1.00 90.44 229 MET A C 1
ATOM 1707 O O . MET A 1 229 ? -10.427 -0.178 11.353 1.00 90.44 229 MET A O 1
ATOM 1711 N N . GLY A 1 230 ? -11.757 1.213 12.486 1.00 90.31 230 GLY A N 1
ATOM 1712 C CA . GLY A 1 230 ? -12.304 0.174 13.358 1.00 90.31 230 GLY A CA 1
ATOM 1713 C C . GLY A 1 230 ? -13.097 -0.893 12.595 1.00 90.31 230 GLY A C 1
ATOM 1714 O O . GLY A 1 230 ? -13.105 -2.055 13.000 1.00 90.31 230 GLY A O 1
ATOM 1715 N N . ARG A 1 231 ? -13.742 -0.529 11.479 1.00 89.69 231 ARG A N 1
ATOM 1716 C CA . ARG A 1 231 ? -14.433 -1.475 10.594 1.00 89.69 231 ARG A CA 1
ATOM 1717 C C . ARG A 1 231 ? -13.443 -2.410 9.896 1.00 89.69 231 ARG A C 1
ATOM 1719 O O . ARG A 1 231 ? -13.653 -3.621 9.962 1.00 89.69 231 ARG A O 1
ATOM 1726 N N . ASP A 1 232 ? -12.370 -1.867 9.322 1.00 89.38 232 ASP A N 1
ATOM 1727 C CA . ASP A 1 232 ? -11.299 -2.649 8.684 1.00 89.38 232 ASP A CA 1
ATOM 1728 C C . ASP A 1 232 ? -10.623 -3.584 9.692 1.00 89.38 232 ASP A C 1
ATOM 1730 O O . ASP A 1 232 ? -10.529 -4.790 9.461 1.00 89.38 232 ASP A O 1
ATOM 1734 N N . LEU A 1 233 ? -10.270 -3.064 10.875 1.00 90.25 233 LEU A N 1
ATOM 1735 C CA . LEU A 1 233 ? -9.690 -3.870 11.952 1.00 90.25 233 LEU A CA 1
ATOM 1736 C C . LEU A 1 233 ? -10.620 -5.009 12.380 1.00 90.25 233 LEU A C 1
ATOM 1738 O O . LEU A 1 233 ? -10.177 -6.131 12.615 1.00 90.25 233 LEU A O 1
ATOM 1742 N N . ARG A 1 234 ? -11.926 -4.739 12.487 1.00 90.94 234 ARG A N 1
ATOM 1743 C CA . ARG A 1 234 ? -12.914 -5.754 12.864 1.00 90.94 234 ARG A CA 1
ATOM 1744 C C . ARG A 1 234 ? -13.037 -6.854 11.822 1.00 90.94 234 ARG A C 1
ATOM 1746 O O . ARG A 1 234 ? -13.201 -8.006 12.214 1.00 90.94 234 ARG A O 1
ATOM 1753 N N . ALA A 1 235 ? -13.000 -6.526 10.535 1.00 89.56 235 ALA A N 1
ATOM 1754 C CA . ALA A 1 235 ? -13.035 -7.547 9.496 1.00 89.56 235 ALA A CA 1
ATOM 1755 C C . ALA A 1 235 ? -11.758 -8.388 9.498 1.00 89.56 235 ALA A C 1
ATOM 1757 O O . ALA A 1 235 ? -11.856 -9.610 9.503 1.00 89.56 235 ALA A O 1
ATOM 1758 N N . LEU A 1 236 ? -10.591 -7.755 9.627 1.00 90.38 236 LEU A N 1
ATOM 1759 C CA . LEU A 1 236 ? -9.319 -8.461 9.740 1.00 90.38 236 LEU A CA 1
ATOM 1760 C C . LEU A 1 236 ? -9.292 -9.417 10.942 1.00 90.38 236 LEU A C 1
ATOM 1762 O O . LEU A 1 236 ? -8.940 -10.582 10.809 1.00 90.38 236 LEU A O 1
ATOM 1766 N N . LEU A 1 237 ? -9.766 -8.975 12.110 1.00 89.31 237 LEU A N 1
ATOM 1767 C CA . LEU A 1 237 ? -9.862 -9.812 13.316 1.00 89.31 237 LEU A CA 1
ATOM 1768 C C . LEU A 1 237 ? -10.985 -10.870 13.264 1.00 89.31 237 LEU A C 1
ATOM 1770 O O . LEU A 1 237 ? -11.170 -11.635 14.220 1.00 89.31 237 LEU A O 1
ATOM 1774 N N . ARG A 1 238 ? -11.780 -10.910 12.189 1.00 89.88 238 ARG A N 1
ATOM 1775 C CA . ARG A 1 238 ? -12.739 -11.993 11.923 1.00 89.88 238 ARG A CA 1
ATOM 1776 C C . ARG A 1 238 ? -12.169 -13.115 11.072 1.00 89.88 238 ARG A C 1
ATOM 1778 O O . ARG A 1 238 ? -12.765 -14.188 11.082 1.00 89.88 238 ARG A O 1
ATOM 1785 N N . MET A 1 239 ? -11.058 -12.875 10.391 1.00 89.12 239 MET A N 1
ATOM 1786 C CA . MET A 1 239 ? -10.396 -13.867 9.555 1.00 89.12 239 MET A CA 1
ATOM 1787 C C . MET A 1 239 ? -9.649 -14.902 10.401 1.00 89.12 239 MET A C 1
ATOM 1789 O O . MET A 1 239 ? -9.417 -14.701 11.598 1.00 89.12 239 MET A O 1
ATOM 1793 N N . ASP A 1 240 ? -9.288 -16.023 9.773 1.00 86.38 240 ASP A N 1
ATOM 1794 C CA . ASP A 1 240 ? -8.427 -17.029 10.393 1.00 86.38 240 ASP A CA 1
ATOM 1795 C C . ASP A 1 240 ? -7.083 -16.387 10.771 1.00 86.38 240 ASP A C 1
ATOM 1797 O O . ASP A 1 240 ? -6.489 -15.636 10.001 1.00 86.38 240 ASP A O 1
ATOM 1801 N N . GLY A 1 241 ? -6.573 -16.707 11.960 1.00 82.69 241 GLY A N 1
ATOM 1802 C CA . GLY A 1 241 ? -5.264 -16.246 12.409 1.00 82.69 241 GLY A CA 1
ATOM 1803 C C . GLY A 1 241 ? -4.114 -16.661 11.486 1.00 82.69 241 GLY A C 1
ATOM 1804 O O . GLY A 1 241 ? -3.066 -16.028 11.535 1.00 82.69 241 GLY A O 1
ATOM 1805 N N . ARG A 1 242 ? -4.278 -17.707 10.668 1.00 85.88 242 ARG A N 1
ATOM 1806 C CA . ARG A 1 242 ? -3.297 -18.172 9.670 1.00 85.88 242 ARG A CA 1
ATOM 1807 C C . ARG A 1 242 ? -3.392 -17.453 8.326 1.00 85.88 242 ARG A C 1
ATOM 1809 O O . ARG A 1 242 ? -2.548 -17.698 7.469 1.00 85.88 242 ARG A O 1
ATOM 1816 N N . ASP A 1 243 ? -4.393 -16.602 8.139 1.00 89.44 243 ASP A N 1
ATOM 1817 C CA . ASP A 1 243 ? -4.580 -15.878 6.890 1.00 89.44 243 ASP A CA 1
ATOM 1818 C C . ASP A 1 243 ? -3.365 -14.974 6.578 1.00 89.44 243 ASP A C 1
ATOM 1820 O O . ASP A 1 243 ? -2.861 -14.304 7.491 1.00 89.44 243 ASP A O 1
ATOM 1824 N N . PRO A 1 244 ? -2.879 -14.928 5.321 1.00 85.56 244 PRO A N 1
ATOM 1825 C CA . PRO A 1 244 ? -1.743 -14.092 4.936 1.00 85.56 244 PRO A CA 1
ATOM 1826 C C . PRO A 1 244 ? -1.903 -12.612 5.306 1.00 85.56 244 PRO A C 1
ATOM 1828 O O . PRO A 1 244 ? -0.931 -11.994 5.738 1.00 85.56 244 PRO A O 1
ATOM 1831 N N . ALA A 1 245 ? -3.108 -12.044 5.204 1.00 85.44 245 ALA A N 1
ATOM 1832 C CA . ALA A 1 245 ? -3.380 -10.658 5.583 1.00 85.44 245 ALA A CA 1
ATOM 1833 C C . ALA A 1 245 ? -3.239 -10.450 7.095 1.00 85.44 245 ALA A C 1
ATOM 1835 O O . ALA A 1 245 ? -2.670 -9.456 7.554 1.00 85.44 245 ALA A O 1
ATOM 1836 N N . VAL A 1 246 ? -3.712 -11.419 7.882 1.00 88.94 246 VAL A N 1
ATOM 1837 C CA . VAL A 1 246 ? -3.605 -11.398 9.344 1.00 88.94 246 VAL A CA 1
ATOM 1838 C C . VAL A 1 246 ? -2.149 -11.555 9.787 1.00 88.94 246 VAL A C 1
ATOM 1840 O O . VAL A 1 246 ? -1.709 -10.850 10.699 1.00 88.94 246 VAL A O 1
ATOM 1843 N N . GLN A 1 247 ? -1.377 -12.421 9.128 1.00 87.69 247 GLN A N 1
ATOM 1844 C CA . GLN A 1 247 ? 0.059 -12.574 9.384 1.00 87.69 247 GLN A CA 1
ATOM 1845 C C . GLN A 1 247 ? 0.836 -11.310 9.002 1.00 87.69 247 GLN A C 1
ATOM 1847 O O . GLN A 1 247 ? 1.578 -10.782 9.828 1.00 87.69 247 GLN A O 1
ATOM 1852 N N . ALA A 1 248 ? 0.581 -10.744 7.819 1.00 84.19 248 ALA A N 1
ATOM 1853 C CA . ALA A 1 248 ? 1.194 -9.490 7.384 1.00 84.19 248 ALA A CA 1
ATOM 1854 C C . ALA A 1 248 ? 0.877 -8.328 8.341 1.00 84.19 248 ALA A C 1
ATOM 1856 O O . ALA A 1 248 ? 1.746 -7.508 8.650 1.00 84.19 248 ALA A O 1
ATOM 1857 N N . PHE A 1 249 ? -0.348 -8.267 8.869 1.00 89.19 249 PHE A N 1
ATOM 1858 C CA . PHE A 1 249 ? -0.707 -7.292 9.892 1.00 89.19 249 PHE A CA 1
ATOM 1859 C C . PHE A 1 249 ? 0.018 -7.540 11.220 1.00 89.19 249 PHE A C 1
ATOM 1861 O O . PHE A 1 249 ? 0.534 -6.587 11.797 1.00 89.19 249 PHE A O 1
ATOM 1868 N N . ARG A 1 250 ? 0.129 -8.790 11.695 1.00 88.75 250 ARG A N 1
ATOM 1869 C CA . ARG A 1 250 ? 0.907 -9.137 12.906 1.00 88.75 250 ARG A CA 1
ATOM 1870 C C . ARG A 1 250 ? 2.379 -8.755 12.785 1.00 88.75 250 ARG A C 1
ATOM 1872 O O . ARG A 1 250 ? 2.944 -8.176 13.720 1.00 88.75 250 ARG A O 1
ATOM 1879 N N . ASP A 1 251 ? 2.987 -9.035 11.641 1.00 85.75 251 ASP A N 1
ATOM 1880 C CA . ASP A 1 251 ? 4.347 -8.597 11.337 1.00 85.75 251 ASP A CA 1
ATOM 1881 C C . ASP A 1 251 ? 4.424 -7.073 11.340 1.00 85.75 251 ASP A C 1
ATOM 1883 O O . ASP A 1 251 ? 5.343 -6.478 11.908 1.00 85.75 251 ASP A O 1
ATOM 1887 N N . GLY A 1 252 ? 3.403 -6.428 10.775 1.00 84.75 252 GLY A N 1
ATOM 1888 C CA . GLY A 1 252 ? 3.285 -4.985 10.760 1.00 84.75 252 GLY A CA 1
ATOM 1889 C C . GLY A 1 252 ? 3.230 -4.360 12.155 1.00 84.75 252 GLY A C 1
ATOM 1890 O O . GLY A 1 252 ? 3.947 -3.394 12.406 1.00 84.75 252 GLY A O 1
ATOM 1891 N N . LEU A 1 253 ? 2.448 -4.940 13.066 1.00 88.12 253 LEU A N 1
ATOM 1892 C CA . LEU A 1 253 ? 2.340 -4.533 14.470 1.00 88.12 253 LEU A CA 1
ATOM 1893 C C . LEU A 1 253 ? 3.649 -4.698 15.240 1.00 88.12 253 LEU A C 1
ATOM 1895 O O . LEU A 1 253 ? 3.946 -3.909 16.130 1.00 88.12 253 LEU A O 1
ATOM 1899 N N . THR A 1 254 ? 4.430 -5.724 14.903 1.00 85.38 254 THR A N 1
ATOM 1900 C CA . THR A 1 254 ? 5.724 -5.980 15.548 1.00 85.38 254 THR A CA 1
ATOM 1901 C C . THR A 1 254 ? 6.763 -4.929 15.145 1.00 85.38 254 THR A C 1
ATOM 1903 O O . THR A 1 254 ? 7.629 -4.583 15.943 1.00 85.38 254 THR A O 1
ATOM 1906 N N . ARG A 1 255 ? 6.669 -4.402 13.919 1.00 83.62 255 ARG A N 1
ATOM 1907 C CA . ARG A 1 255 ? 7.603 -3.405 13.368 1.00 83.62 255 ARG A CA 1
ATOM 1908 C C . ARG A 1 255 ? 7.186 -1.955 13.635 1.00 83.62 255 ARG A C 1
ATOM 1910 O O . ARG A 1 255 ? 7.996 -1.059 13.433 1.00 83.62 255 ARG A O 1
ATOM 1917 N N . ASP A 1 256 ? 5.941 -1.715 14.047 1.00 85.94 256 ASP A N 1
ATOM 1918 C CA . ASP A 1 256 ? 5.349 -0.376 14.125 1.00 85.94 256 ASP A CA 1
ATOM 1919 C C . ASP A 1 256 ? 4.559 -0.170 15.438 1.00 85.94 256 ASP A C 1
ATOM 1921 O O . ASP A 1 256 ? 3.389 -0.566 15.545 1.00 85.94 256 ASP A O 1
ATOM 1925 N N . PRO A 1 257 ? 5.171 0.480 16.450 1.00 88.25 257 PRO A N 1
ATOM 1926 C CA . PRO A 1 257 ? 4.512 0.782 17.722 1.00 88.25 257 PRO A CA 1
ATOM 1927 C C . PRO A 1 257 ? 3.292 1.706 17.585 1.00 88.25 257 PRO A C 1
ATOM 1929 O O . PRO A 1 257 ? 2.373 1.641 18.408 1.00 88.25 257 PRO A O 1
ATOM 1932 N N . GLY A 1 258 ? 3.261 2.564 16.558 1.00 89.12 258 GLY A N 1
ATOM 1933 C CA . GLY A 1 258 ? 2.134 3.451 16.276 1.00 89.12 258 GLY A CA 1
ATOM 1934 C C . GLY A 1 258 ? 0.909 2.655 15.840 1.00 89.12 258 GLY A C 1
ATOM 1935 O O . GLY A 1 258 ? -0.180 2.835 16.394 1.00 89.12 258 GLY A O 1
ATOM 1936 N N . LEU A 1 259 ? 1.104 1.698 14.928 1.00 90.50 259 LEU A N 1
ATOM 1937 C CA . LEU A 1 259 ? 0.054 0.780 14.481 1.00 90.50 259 LEU A CA 1
ATOM 1938 C C . LEU A 1 259 ? -0.486 -0.074 15.637 1.00 90.50 259 LEU A C 1
ATOM 1940 O O . LEU A 1 259 ? -1.701 -0.267 15.752 1.00 90.50 259 LEU A O 1
ATOM 1944 N N . LEU A 1 260 ? 0.394 -0.527 16.538 1.00 90.69 260 LEU A N 1
ATOM 1945 C CA . LEU A 1 260 ? 0.005 -1.236 17.759 1.00 90.69 260 LEU A CA 1
ATOM 1946 C C . LEU A 1 260 ? -0.878 -0.377 18.669 1.00 90.69 260 LEU A C 1
ATOM 1948 O O . LEU A 1 260 ? -1.952 -0.818 19.094 1.00 90.69 260 LEU A O 1
ATOM 1952 N N . ARG A 1 261 ? -0.452 0.858 18.952 1.00 90.81 261 ARG A N 1
ATOM 1953 C CA . ARG A 1 261 ? -1.197 1.791 19.805 1.00 90.81 261 ARG A CA 1
ATOM 1954 C C . ARG A 1 261 ? -2.557 2.137 19.205 1.00 90.81 261 ARG A C 1
ATOM 1956 O O . ARG A 1 261 ? -3.558 2.090 19.919 1.00 90.81 261 ARG A O 1
ATOM 1963 N N . LEU A 1 262 ? -2.612 2.433 17.907 1.00 91.50 262 LEU A N 1
ATOM 1964 C CA . LEU A 1 262 ? -3.860 2.715 17.199 1.00 91.50 262 LEU A CA 1
ATOM 1965 C C . LEU A 1 262 ? -4.820 1.525 17.271 1.00 91.50 262 LEU A C 1
ATOM 1967 O O . LEU A 1 262 ? -5.975 1.689 17.656 1.00 91.50 262 LEU A O 1
ATOM 1971 N N . SER A 1 263 ? -4.339 0.316 16.991 1.00 91.44 263 SER A N 1
ATOM 1972 C CA . SER A 1 263 ? -5.162 -0.897 17.065 1.00 91.44 263 SER A CA 1
ATOM 1973 C C . SER A 1 263 ? -5.712 -1.129 18.478 1.00 91.44 263 SER A C 1
ATOM 1975 O O . SER A 1 263 ? -6.882 -1.478 18.656 1.00 91.44 263 SER A O 1
ATOM 1977 N N . ARG A 1 264 ? -4.912 -0.842 19.515 1.00 90.00 264 ARG A N 1
ATOM 1978 C CA . ARG A 1 264 ? -5.361 -0.863 20.915 1.00 90.00 264 ARG A CA 1
ATOM 1979 C C . ARG A 1 264 ? -6.480 0.160 21.157 1.00 90.00 264 ARG A C 1
ATOM 1981 O O . ARG A 1 264 ? -7.506 -0.203 21.721 1.00 90.00 264 ARG A O 1
ATOM 1988 N N . ILE A 1 265 ? -6.334 1.403 20.690 1.00 91.00 265 ILE A N 1
ATOM 1989 C CA . ILE A 1 265 ? -7.370 2.452 20.802 1.00 91.00 265 ILE A CA 1
ATOM 1990 C C . ILE A 1 265 ? -8.671 2.018 20.111 1.00 91.00 265 ILE A C 1
ATOM 1992 O O . ILE A 1 265 ? -9.749 2.115 20.698 1.00 91.00 265 ILE A O 1
ATOM 1996 N N . LEU A 1 266 ? -8.581 1.483 18.892 1.00 91.44 266 LEU A N 1
ATOM 1997 C CA . LEU A 1 266 ? -9.746 1.054 18.112 1.00 91.44 266 LEU A CA 1
ATOM 1998 C C . LEU A 1 266 ? -10.495 -0.124 18.758 1.00 91.44 266 LEU A C 1
ATOM 2000 O O . LEU A 1 266 ? -11.711 -0.236 18.609 1.00 91.44 266 LEU A O 1
ATOM 2004 N N . THR A 1 267 ? -9.799 -0.979 19.512 1.00 91.12 267 THR A N 1
ATOM 2005 C CA . THR A 1 267 ? -10.403 -2.130 20.207 1.00 91.12 267 THR A CA 1
ATOM 2006 C C . THR A 1 267 ? -10.885 -1.821 21.628 1.00 91.12 267 THR A C 1
ATOM 2008 O O . THR A 1 267 ? -11.631 -2.610 22.211 1.00 91.12 267 THR A O 1
ATOM 2011 N N . GLN A 1 268 ? -10.528 -0.670 22.211 1.00 87.69 268 GLN A N 1
ATOM 2012 C CA . GLN A 1 268 ? -10.887 -0.339 23.596 1.00 87.69 268 GLN A CA 1
ATOM 2013 C C . GLN A 1 268 ? -12.397 -0.269 23.830 1.00 87.69 268 GLN A C 1
ATOM 2015 O O . GLN A 1 268 ? -12.853 -0.652 24.900 1.00 87.69 268 GLN A O 1
ATOM 2020 N N . ARG A 1 269 ? -13.199 0.188 22.869 1.00 82.69 269 ARG A N 1
ATOM 2021 C CA . ARG A 1 269 ? -14.646 0.374 23.089 1.00 82.69 269 ARG A CA 1
ATOM 2022 C C . ARG A 1 269 ? -15.500 -0.864 22.795 1.00 82.69 269 ARG A C 1
ATOM 2024 O O . ARG A 1 269 ? -16.692 -0.842 23.071 1.00 82.69 269 ARG A O 1
ATOM 2031 N N . ASP A 1 270 ? -14.906 -1.939 22.279 1.00 87.00 270 ASP A N 1
ATOM 2032 C CA . ASP A 1 270 ? -15.614 -3.144 21.828 1.00 87.00 270 ASP A CA 1
ATOM 2033 C C . ASP A 1 270 ? -15.015 -4.387 22.525 1.00 87.00 270 ASP A C 1
ATOM 2035 O O . ASP A 1 270 ? -13.943 -4.853 22.132 1.00 87.00 270 ASP A O 1
ATOM 2039 N N . PRO A 1 271 ? -15.650 -4.922 23.591 1.00 87.06 271 PRO A N 1
ATOM 2040 C CA . PRO A 1 271 ? -15.103 -6.037 24.371 1.00 87.06 271 PRO A CA 1
ATOM 2041 C C . PRO A 1 271 ? -14.846 -7.306 23.549 1.00 87.06 271 PRO A C 1
ATOM 2043 O O . PRO A 1 271 ? -13.855 -8.000 23.785 1.00 87.06 271 PRO A O 1
ATOM 2046 N N . ALA A 1 272 ? -15.706 -7.594 22.568 1.00 87.00 272 ALA A N 1
ATOM 2047 C CA . ALA A 1 272 ? -15.565 -8.759 21.701 1.00 87.00 272 ALA A CA 1
ATOM 2048 C C . ALA A 1 272 ? -14.376 -8.592 20.746 1.00 87.00 272 ALA A C 1
ATOM 2050 O O . ALA A 1 272 ? -13.575 -9.514 20.570 1.00 87.00 272 ALA A O 1
ATOM 2051 N N . LEU A 1 273 ? -14.220 -7.396 20.172 1.00 87.12 273 LEU A N 1
ATOM 2052 C CA . LEU A 1 273 ? -13.062 -7.061 19.348 1.00 87.12 273 LEU A CA 1
ATOM 2053 C C . LEU A 1 273 ? -11.768 -7.073 20.166 1.00 87.12 273 LEU A C 1
ATOM 2055 O O . LEU A 1 273 ? -10.757 -7.602 19.709 1.00 87.12 273 LEU A O 1
ATOM 2059 N N . ARG A 1 274 ? -11.813 -6.565 21.402 1.00 90.31 274 ARG A N 1
ATOM 2060 C CA . ARG A 1 274 ? -10.686 -6.596 22.336 1.00 90.31 274 ARG A CA 1
ATOM 2061 C C . ARG A 1 274 ? -10.245 -8.026 22.630 1.00 90.31 274 ARG A C 1
ATOM 2063 O O . ARG A 1 274 ? -9.054 -8.296 22.589 1.00 90.31 274 ARG A O 1
ATOM 2070 N N . ALA A 1 275 ? -11.174 -8.947 22.888 1.00 88.62 275 ALA A N 1
ATOM 2071 C CA . ALA A 1 275 ? -10.845 -10.352 23.136 1.00 88.62 275 ALA A CA 1
ATOM 2072 C C . ALA A 1 275 ? -10.133 -11.001 21.934 1.00 88.62 275 ALA A C 1
ATOM 2074 O O . ALA A 1 275 ? -9.102 -11.650 22.109 1.00 88.62 275 ALA A O 1
ATOM 2075 N N . ARG A 1 276 ? -10.633 -10.762 20.714 1.00 89.31 276 ARG A N 1
ATOM 2076 C CA . ARG A 1 276 ? -10.001 -11.231 19.466 1.00 89.31 276 ARG A CA 1
ATOM 2077 C C . ARG A 1 276 ? -8.618 -10.624 19.260 1.00 89.31 276 ARG A C 1
ATOM 2079 O O . ARG A 1 276 ? -7.684 -11.330 18.899 1.00 89.31 276 ARG A O 1
ATOM 2086 N N . TRP A 1 277 ? -8.476 -9.336 19.550 1.00 88.56 277 TRP A N 1
ATOM 2087 C CA . TRP A 1 277 ? -7.192 -8.652 19.539 1.00 88.56 277 TRP A CA 1
ATOM 2088 C C . TRP A 1 277 ? -6.189 -9.291 20.510 1.00 88.56 277 TRP A C 1
ATOM 2090 O O . TRP A 1 277 ? -5.069 -9.582 20.102 1.00 88.56 277 TRP A O 1
ATOM 2100 N N . ARG A 1 278 ? -6.577 -9.604 21.757 1.00 88.00 278 ARG A N 1
ATOM 2101 C CA . ARG A 1 278 ? -5.665 -10.293 22.696 1.00 88.00 278 ARG A CA 1
ATOM 2102 C C . ARG A 1 278 ? -5.258 -11.672 22.187 1.00 88.00 278 ARG A C 1
ATOM 2104 O O . ARG A 1 278 ? -4.088 -12.033 22.274 1.00 88.00 278 ARG A O 1
ATOM 2111 N N . ALA A 1 279 ? -6.211 -12.424 21.633 1.00 87.31 279 ALA A N 1
ATOM 2112 C CA . ALA A 1 279 ? -5.934 -13.728 21.036 1.00 87.31 279 ALA A CA 1
ATOM 2113 C C . ALA A 1 279 ? -4.936 -13.613 19.870 1.00 87.31 279 ALA A C 1
ATOM 2115 O O . ALA A 1 279 ? -4.030 -14.437 19.753 1.00 87.31 279 ALA A O 1
ATOM 2116 N N . LEU A 1 280 ? -5.043 -12.553 19.059 1.00 85.81 280 LEU A N 1
ATOM 2117 C CA . LEU A 1 280 ? -4.077 -12.248 18.006 1.00 85.81 280 LEU A CA 1
ATOM 2118 C C . LEU A 1 280 ? -2.708 -11.836 18.568 1.00 85.81 280 LEU A C 1
ATOM 2120 O O . LEU A 1 280 ? -1.684 -12.189 17.994 1.00 85.81 280 LEU A O 1
ATOM 2124 N N . MET A 1 281 ? -2.635 -11.097 19.669 1.00 84.12 281 MET A N 1
ATOM 2125 C CA . MET A 1 281 ? -1.347 -10.640 20.205 1.00 84.12 281 MET A CA 1
ATOM 2126 C C . MET A 1 281 ? -0.576 -11.733 20.958 1.00 84.12 281 MET A C 1
ATOM 2128 O O . MET A 1 281 ? 0.654 -11.677 21.002 1.00 84.12 281 MET A O 1
ATOM 2132 N N . GLY A 1 282 ? -1.276 -12.741 21.486 1.00 75.25 282 GLY A N 1
ATOM 2133 C CA . GLY A 1 282 ? -0.700 -13.778 22.342 1.00 75.25 282 GLY A CA 1
ATOM 2134 C C . GLY A 1 282 ? -0.379 -13.267 23.759 1.00 75.25 282 GLY A C 1
ATOM 2135 O O . GLY A 1 282 ? -0.363 -12.057 24.006 1.00 75.25 282 GLY A O 1
ATOM 2136 N N . PRO A 1 283 ? -0.142 -14.171 24.725 1.00 60.34 283 PRO A N 1
ATOM 2137 C CA . PRO A 1 283 ? 0.212 -13.782 26.088 1.00 60.34 283 PRO A CA 1
ATOM 2138 C C . PRO A 1 283 ? 1.578 -13.070 26.105 1.00 60.34 283 PRO A C 1
ATOM 2140 O O . PRO A 1 283 ? 2.576 -13.640 25.676 1.00 60.34 283 PRO A O 1
ATOM 2143 N N . GLY A 1 284 ? 1.624 -11.819 26.588 1.00 60.50 284 GLY A N 1
ATOM 2144 C CA . GLY A 1 284 ? 2.874 -11.088 26.872 1.00 60.50 284 GLY A CA 1
ATOM 2145 C C . GLY A 1 284 ? 3.101 -9.759 26.135 1.00 60.50 284 GLY A C 1
ATOM 2146 O O . GLY A 1 284 ? 4.024 -9.036 26.492 1.00 60.50 284 GLY A O 1
ATOM 2147 N N . ARG A 1 285 ? 2.272 -9.380 25.150 1.00 59.91 285 ARG A N 1
ATOM 2148 C CA . ARG A 1 285 ? 2.469 -8.143 24.349 1.00 59.91 285 ARG A CA 1
ATOM 2149 C C . ARG A 1 285 ? 1.619 -6.929 24.763 1.00 59.91 285 ARG A C 1
ATOM 2151 O O . ARG A 1 285 ? 1.597 -5.920 24.061 1.00 59.91 285 ARG A O 1
ATOM 2158 N N . GLU A 1 286 ? 0.917 -6.994 25.894 1.00 54.16 286 GLU A N 1
ATOM 2159 C CA . GLU A 1 286 ? 0.058 -5.891 26.369 1.00 54.16 286 GLU A CA 1
ATOM 2160 C C . GLU A 1 286 ? 0.779 -4.873 27.276 1.00 54.16 286 GLU A C 1
ATOM 2162 O O . GLU A 1 286 ? 0.243 -3.792 27.497 1.00 54.16 286 GLU A O 1
ATOM 2167 N N . GLY A 1 287 ? 1.987 -5.185 27.763 1.00 45.97 287 GLY A N 1
ATOM 2168 C CA . GLY A 1 287 ? 2.683 -4.436 28.824 1.00 45.97 287 GLY A CA 1
ATOM 2169 C C . GLY A 1 287 ? 3.630 -3.308 28.392 1.00 45.97 287 GLY A C 1
ATOM 2170 O O . GLY A 1 287 ? 4.493 -2.940 29.181 1.00 45.97 287 GLY A O 1
ATOM 2171 N N . GLY A 1 288 ? 3.502 -2.791 27.167 1.00 41.53 288 GLY A N 1
ATOM 2172 C CA . GLY A 1 288 ? 4.313 -1.683 26.636 1.00 41.53 288 GLY A CA 1
ATOM 2173 C C . GLY A 1 288 ? 3.474 -0.503 26.174 1.00 41.53 288 GLY A C 1
ATOM 2174 O O . GLY A 1 288 ? 2.370 -0.738 25.603 1.00 41.53 288 GLY A O 1
#

pLDDT: mean 76.78, std 17.21, range [33.31, 97.31]

Organism: NCBI:txid140057

Secondary structure (DSSP, 8-state):
---SHHHHHHHGGG------HHHHHHHHHHHHHHHHHHHHHHHHHHHHGGGS-HHHHHHHTHHHHT-S-HHHHHHHHHHHHHHHHTS-GGG--HHHHHHHHHHHHHHHHHHHHHHHHS-SSS---TTTTTTS-HHHHHHHHHHHHHHHHHHH-TT-HHHHHHHHHHHHHTTTSS----S-SSPPHHHHHHHHHHHHHHSSS--HHHHHHHHHHHHHTGGG--HHHHHHHHHHHHHHTTS-TTSHHHHHHHHHHHH-HHHHHHHHHHHHT-HHHHHHHHHHH-TT-S--

Radius of gyration: 27.23 Å; chains: 1; bounding box: 64×89×54 Å

Foldseek 3Di:
DDDPVVVVVVVCVVPDPPCPPVNVVVVVVVVVVVVVCVVVVVVVVVVCLLVDQLVRLCVVCVCQCVDPDPVSVVVSLVSSQVNLVPQPPVRQALVSLLVNLVSLLVVLVVLLVCVVVPDPPDPPPPPRCQPDHPSLVSLVSSLVSLVVSCVNPVLPLSSLLSNLSSLCSNRNADPDDPDDPPQPSLSVSVVSLVSSLVRDDQDLLCLLVSQVSCLSSVVPDDPVNLVSSLNNLQVLLVDDCPDPSNVVNLVSVVVDVSSVVSLCVSCVVPVVSVVSVDVSNDPDPPPD

Sequence (288 aa):
MASTTQAEARARRAGGRSFGRRDVIIARTVALVGLVLLVIGGVRLSAELPRIPALQFVTTAADRIQADDPALRAAARETALTLFDAIPPAARTNDVLRRYAGLRLMIAKDVAAGGRLGDAGAEAGPDEAGREGPGREEAARAADLARQALLHDPVDPLAWIYLAHATSLEQGGAHGGTGTTEPSAAGRAFRYLDASYDLAPVEPELAAYRMRLALDLYERWSGRTLTKMGRDLRALLRMDGRDPAVQAFRDGLTRDPGLLRLSRILTQRDPALRARWRALMGPGREGG